Protein 6XQH (pdb70)

Radius of gyration: 17.16 Å; Cα contacts (8 Å, |Δi|>4): 777; chains: 1; bounding box: 41×48×40 Å

Foldseek 3Di:
DQFFFWAFADADPQKDWPDKDQLPDWFADDPLQKFWDQPCQQPQDPLNFQEHADGRDCQQWIRDPRWTKGKKFQCQPVVDPSHHRGRMYTTKIKRQVRDWDQFWKKKWKKQDWAFQFKKWWKKKFFSPCVVDPPALKMWTLWIDQRVRRQKTKTWMGHQQAHPVVDRIFIFIDGDPNSNVGIKMWMWGDDQFWIFTDIRRTGRGIQGDPVPPDSRRPSRRGIIMIMTIMTGDNVSQPVHGDNVSPTIIMIISMMIIIDRD

Secondary structure (DSSP, 8-state):
--SEEEEE----TTEEEEEEE---S-BS--TTT-EE--TTTTT--STTB-EEE-TT-TTTEEEETTEEEEEEEE---TTSTT--S-SEEE-EEE-TTT--BSSEEEEEEEE---STTEEEEEEEEES--TT-TTTT-EEEEEE--TTSTTEEEEEEE-SSS-GGGT--EEEEEE-S-TTTS-EEEEEEE-SSEEEEEETTEEEEEEE---S--TTT---SS-EEEEEEEEEBGGGGTT---GGG-SEEEEEEEEEEEEE-

Nearest PDB structures (foldseek):
  6xqf-assembly1_A  TM=1.003E+00  e=3.513E-56  uncultured bacterium
  6xof-assembly1_A  TM=9.993E-01  e=2.592E-53  uncultured bacterium
  6xqg-assembly1_A  TM=9.922E-01  e=1.965E-51  uncultured bacterium
  3iln-assembly2_B  TM=9.441E-01  e=1.200E-33  Rhodothermus marinus
  8va4-assembly1_A  TM=9.428E-01  e=1.380E-30  metagenome

CATH classification: 2.60.120.200

B-factor: mean 11.03, std 7.22, range [3.56, 55.8]

InterPro domains:
  IPR000757 Beta-glucanase-like, N-terminal domain [PF00722] (56-259)
  IPR000757 Beta-glucanase-like, N-terminal domain [PS51762] (6-265)
  IPR013320 Concanavalin A-like lectin/glucanase domain superfamily [SSF49899] (17-264)
  IPR050546 Glycosyl Hydrolase Family 16 [PTHR10963] (13-264)

Organism: NCBI:txid77133

Structure (mmCIF, N/CA/C/O backbone):
data_6XQH
#
_entry.id   6XQH
#
_cell.length_a   38.729
_cell.length_b   49.745
_cell.length_c   115.261
_cell.angle_alpha   90.000
_cell.angle_beta   90.000
_cell.angle_gamma   90.000
#
_symmetry.space_group_name_H-M   'P 21 21 21'
#
loop_
_entity.id
_entity.type
_entity.pdbx_description
1 polymer 'GH16 family protein'
2 branched beta-D-glucopyranose-(1-4)-beta-D-glucopyranose-(1-3)-alpha-D-glucopyranose
3 branched beta-D-glucopyranose-(1-4)-beta-D-glucopyranose
4 non-polymer 'CALCIUM ION'
5 water water
#
loop_
_atom_site.group_PDB
_atom_site.id
_atom_site.type_symbol
_atom_site.label_atom_id
_atom_site.label_alt_id
_atom_site.label_comp_id
_atom_site.label_asym_id
_atom_site.label_entity_id
_atom_site.label_seq_id
_atom_site.pdbx_PDB_ins_code
_atom_site.Cartn_x
_atom_site.Cartn_y
_atom_site.Cartn_z
_atom_site.occupancy
_atom_site.B_iso_or_equiv
_atom_site.auth_seq_id
_atom_site.auth_comp_id
_atom_site.auth_asym_id
_atom_site.auth_atom_id
_atom_site.pdbx_PDB_model_num
ATOM 1 N N . VAL A 1 10 ? 50.145 54.591 33.398 1.00 24.66 7 VAL A N 1
ATOM 2 C CA . VAL A 1 10 ? 49.157 55.369 32.590 1.00 22.09 7 VAL A CA 1
ATOM 3 C C . VAL A 1 10 ? 49.396 56.847 32.891 1.00 20.48 7 VAL A C 1
ATOM 4 O O . VAL A 1 10 ? 49.248 57.277 34.035 1.00 20.72 7 VAL A O 1
ATOM 8 N N . THR A 1 11 ? 49.820 57.593 31.887 1.00 17.14 8 THR A N 1
ATOM 9 C CA . THR A 1 11 ? 50.274 58.992 32.058 1.00 16.02 8 THR A CA 1
ATOM 10 C C . THR A 1 11 ? 49.225 59.972 31.547 1.00 14.65 8 THR A C 1
ATOM 11 O O . THR A 1 11 ? 49.315 61.142 31.896 1.00 14.99 8 THR A O 1
ATOM 15 N N . ALA A 1 12 ? 48.203 59.486 30.848 1.00 12.96 9 ALA A N 1
ATOM 16 C CA . ALA A 1 12 ? 47.098 60.336 30.321 1.00 12.09 9 ALA A CA 1
ATOM 17 C C . ALA A 1 12 ? 45.778 59.624 30.601 1.00 11.54 9 ALA A C 1
ATOM 18 O O . ALA A 1 12 ? 45.007 59.308 29.737 1.00 10.24 9 ALA A O 1
ATOM 20 N N . PRO A 1 13 ? 45.460 59.346 31.870 1.00 11.85 10 PRO A N 1
ATOM 21 C CA . PRO A 1 13 ? 44.239 58.583 32.150 1.00 11.92 10 PRO A CA 1
ATOM 22 C C . PRO A 1 13 ? 42.997 59.402 31.799 1.00 11.66 10 PRO A C 1
ATOM 23 O O . PRO A 1 13 ? 42.926 60.637 32.015 1.00 12.17 10 PRO A O 1
ATOM 27 N N . GLY A 1 14 ? 42.013 58.706 31.266 1.00 11.18 11 GLY A N 1
ATOM 28 C CA . GLY A 1 14 ? 40.662 59.217 30.972 1.00 10.93 11 GLY A CA 1
ATOM 29 C C . GLY A 1 14 ? 39.632 58.240 31.494 1.00 11.16 11 GLY A C 1
ATOM 30 O O . GLY A 1 14 ? 39.944 57.044 31.689 1.00 11.02 11 GLY A O 1
ATOM 31 N N . ASN A 1 15 ? 38.460 58.753 31.788 1.00 11.29 12 ASN A N 1
ATOM 32 C CA . ASN A 1 15 ? 37.350 57.899 32.254 1.00 11.77 12 ASN A CA 1
ATOM 33 C C . ASN A 1 15 ? 36.102 58.733 32.075 1.00 11.86 12 ASN A C 1
ATOM 34 O O . ASN A 1 15 ? 35.617 59.253 33.040 1.00 12.55 12 ASN A O 1
ATOM 39 N N . GLU A 1 16 ? 35.566 58.754 30.870 1.00 11.20 13 GLU A N 1
ATOM 40 C CA . GLU A 1 16 ? 34.367 59.549 30.616 1.00 11.44 13 GLU A CA 1
ATOM 41 C C . GLU A 1 16 ? 33.790 59.051 29.315 1.00 10.83 13 GLU A C 1
ATOM 42 O O . GLU A 1 16 ? 34.424 58.475 28.441 1.00 9.92 13 GLU A O 1
ATOM 48 N N . PRO A 1 17 ? 32.493 59.229 29.128 1.00 11.21 14 PRO A N 1
ATOM 49 C CA . PRO A 1 17 ? 31.924 58.818 27.855 1.00 10.86 14 PRO A CA 1
ATOM 50 C C . PRO A 1 17 ? 32.376 59.671 26.678 1.00 10.45 14 PRO A C 1
ATOM 51 O O . PRO A 1 17 ? 32.770 60.782 26.834 1.00 10.70 14 PRO A O 1
ATOM 55 N N . MET A 1 18 ? 32.312 59.126 25.494 1.00 10.10 15 MET A N 1
ATOM 56 C CA . MET A 1 18 ? 32.524 59.955 24.321 1.00 9.86 15 MET A CA 1
ATOM 57 C C . MET A 1 18 ? 31.577 59.453 23.245 1.00 9.81 15 MET A C 1
ATOM 58 O O . MET A 1 18 ? 31.165 58.276 23.201 1.00 9.98 15 MET A O 1
ATOM 63 N N . ALA A 1 19 ? 31.154 60.397 22.428 1.00 9.82 16 ALA A N 1
ATOM 64 C CA . ALA A 1 19 ? 30.191 60.102 21.366 1.00 9.73 16 ALA A CA 1
ATOM 65 C C . ALA A 1 19 ? 30.294 61.213 20.354 1.00 9.62 16 ALA A C 1
ATOM 66 O O . ALA A 1 19 ? 30.749 62.300 20.700 1.00 9.51 16 ALA A O 1
ATOM 68 N N . ILE A 1 20 ? 29.804 60.961 19.160 1.00 9.57 17 ILE A N 1
ATOM 69 C CA . ILE A 1 20 ? 29.822 62.001 18.118 1.00 9.81 17 ILE A CA 1
ATOM 70 C C . ILE A 1 20 ? 29.033 63.182 18.661 1.00 10.60 17 ILE A C 1
ATOM 71 O O . ILE A 1 20 ? 27.865 63.076 19.063 1.00 11.31 17 ILE A O 1
ATOM 76 N N . PRO A 1 21 ? 29.637 64.371 18.755 1.00 10.95 18 PRO A N 1
ATOM 77 C CA . PRO A 1 21 ? 28.857 65.476 19.299 1.00 11.89 18 PRO A CA 1
ATOM 78 C C . PRO A 1 21 ? 27.643 65.791 18.431 1.00 12.73 18 PRO A C 1
ATOM 79 O O . PRO A 1 21 ? 27.752 65.791 17.225 1.00 12.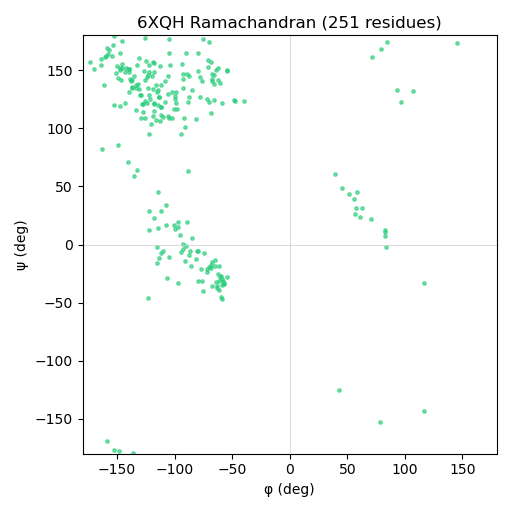18 18 PRO A O 1
ATOM 83 N N . SER A 1 22 ? 26.528 66.120 19.071 1.00 14.04 19 SER A N 1
ATOM 84 C CA . SER A 1 22 ? 25.295 66.458 18.339 1.00 15.33 19 SER A CA 1
ATOM 85 C C . SER A 1 22 ? 25.511 67.663 17.409 1.00 15.80 19 SER A C 1
ATOM 86 O O . SER A 1 22 ? 24.741 67.817 16.464 1.00 16.60 19 SER A O 1
ATOM 89 N N . ASP A 1 23 ? 26.442 68.574 17.698 1.00 15.95 20 ASP A N 1
ATOM 90 C CA . ASP A 1 23 ? 26.589 69.810 16.889 1.00 16.79 20 ASP A CA 1
ATOM 91 C C . ASP A 1 23 ? 27.693 69.632 15.854 1.00 15.76 20 ASP A C 1
ATOM 92 O O . ASP A 1 23 ? 28.149 70.697 15.350 1.00 16.44 20 ASP A O 1
ATOM 97 N N . TYR A 1 24 ? 28.132 68.401 15.595 1.00 14.31 21 TYR A N 1
ATOM 98 C CA . TYR A 1 24 ? 29.096 68.107 14.512 1.00 13.20 21 TYR A CA 1
ATOM 99 C C . TYR A 1 24 ? 28.366 67.482 13.348 1.00 13.37 21 TYR A C 1
ATOM 100 O O . TYR A 1 24 ? 27.294 66.902 13.486 1.00 13.70 21 TYR A O 1
ATOM 109 N N . LYS A 1 25 ? 28.966 67.668 12.188 1.00 13.24 22 LYS A N 1
ATOM 110 C CA . LYS A 1 25 ? 28.520 67.057 10.924 1.00 13.28 22 LYS A CA 1
ATOM 111 C C . LYS A 1 25 ? 29.654 66.160 10.445 1.00 12.20 22 LYS A C 1
ATOM 112 O O . LYS A 1 25 ? 30.857 66.387 10.840 1.00 11.76 22 LYS A O 1
ATOM 115 N N . LEU A 1 26 ? 29.300 65.182 9.636 1.00 12.11 23 LEU A N 1
ATOM 116 C CA . LEU A 1 26 ? 30.279 64.290 8.983 1.00 11.43 23 LEU A CA 1
ATOM 117 C C . LEU A 1 26 ? 30.987 65.129 7.909 1.00 11.31 23 LEU A C 1
ATOM 118 O O . LEU A 1 26 ? 30.294 65.765 7.101 1.00 12.54 23 LEU A O 1
ATOM 123 N N . VAL A 1 27 ? 32.295 65.206 7.910 1.00 10.24 24 VAL A N 1
ATOM 124 C CA . VAL A 1 27 ? 32.990 66.046 6.898 1.00 10.16 24 VAL A CA 1
ATOM 125 C C . VAL A 1 27 ? 33.823 65.143 5.999 1.00 9.43 24 VAL A C 1
ATOM 126 O O . VAL A 1 27 ? 34.121 65.587 4.865 1.00 9.95 24 VAL A O 1
ATOM 130 N N . TRP A 1 28 ? 34.070 63.900 6.400 1.00 8.49 25 TRP A N 1
ATOM 131 C CA . TRP A 1 28 ? 34.882 62.983 5.591 1.00 7.92 25 TRP A CA 1
ATOM 132 C C . TRP A 1 28 ? 34.607 61.567 6.037 1.00 7.28 25 TRP A C 1
ATOM 133 O O . TRP A 1 28 ? 34.545 61.321 7.223 1.00 6.97 25 TRP A O 1
ATOM 144 N N . ALA A 1 29 ? 34.463 60.694 5.079 1.00 7.22 26 ALA A N 1
ATOM 145 C CA . ALA A 1 29 ? 34.417 59.269 5.417 1.00 6.67 26 ALA A CA 1
ATOM 146 C C . ALA A 1 29 ? 35.020 58.425 4.311 1.00 6.42 26 ALA A C 1
ATOM 147 O O . ALA A 1 29 ? 34.897 58.729 3.143 1.00 6.93 26 ALA A O 1
ATOM 149 N N . ASP A 1 30 ? 35.580 57.314 4.709 1.00 5.76 27 ASP A N 1
ATOM 150 C CA . ASP A 1 30 ? 35.778 56.194 3.811 1.00 5.66 27 ASP A CA 1
ATOM 151 C C . ASP A 1 30 ? 34.985 55.049 4.416 1.00 5.56 27 ASP A C 1
ATOM 152 O O . ASP A 1 30 ? 35.335 54.580 5.479 1.00 5.16 27 ASP A O 1
ATOM 157 N N . GLU A 1 31 ? 33.935 54.696 3.736 1.00 6.05 28 GLU A N 1
ATOM 158 C CA . GLU A 1 31 ? 33.107 53.556 4.158 1.00 6.19 28 GLU A CA 1
ATOM 159 C C . GLU A 1 31 ? 33.680 52.283 3.554 1.00 6.08 28 GLU A C 1
ATOM 160 O O . GLU A 1 31 ? 33.120 51.218 3.884 1.00 6.18 28 GLU A O 1
ATOM 166 N N . PHE A 1 32 ? 34.653 52.356 2.643 1.00 5.97 29 PHE A N 1
ATOM 167 C CA . PHE A 1 32 ? 35.212 51.160 1.979 1.00 6.02 29 PHE A CA 1
ATOM 168 C C . PHE A 1 32 ? 34.094 50.414 1.253 1.00 6.83 29 PHE A C 1
ATOM 169 O O . PHE A 1 32 ? 34.050 49.188 1.221 1.00 6.97 29 PHE A O 1
ATOM 177 N N . ASN A 1 33 ? 33.279 51.181 0.553 1.00 7.50 30 ASN A N 1
ATOM 178 C CA . ASN A 1 33 ? 32.120 50.679 -0.209 1.00 8.46 30 ASN A CA 1
ATOM 179 C C . ASN A 1 33 ? 32.544 50.024 -1.525 1.00 8.97 30 ASN A C 1
ATOM 180 O O . ASN A 1 33 ? 31.738 49.361 -2.129 1.00 9.75 30 ASN A O 1
ATOM 185 N N . THR A 1 34 ? 33.732 50.347 -2.031 1.00 8.81 31 THR A N 1
ATOM 186 C CA . THR A 1 34 ? 34.054 49.993 -3.426 1.00 9.49 31 THR A CA 1
ATOM 187 C C . THR A 1 34 ? 35.147 48.946 -3.434 1.00 9.13 31 THR A C 1
ATOM 188 O O . THR A 1 34 ? 36.284 49.243 -3.119 1.00 8.64 31 THR A O 1
ATOM 192 N N . PRO A 1 35 ? 34.833 47.686 -3.742 1.00 9.54 32 PRO A N 1
ATOM 193 C CA . PRO A 1 35 ? 35.864 46.653 -3.665 1.00 9.29 32 PRO A CA 1
ATOM 194 C C . PRO A 1 35 ? 36.990 46.941 -4.643 1.00 9.45 32 PRO A C 1
ATOM 195 O O . PRO A 1 35 ? 36.758 47.529 -5.681 1.00 10.01 32 PRO A O 1
ATOM 199 N N . GLY A 1 36 ? 38.168 46.470 -4.285 1.00 9.20 33 GLY A N 1
ATOM 200 C CA . GLY A 1 36 ? 39.379 46.575 -5.109 1.00 9.51 33 GLY A CA 1
ATOM 201 C C . GLY A 1 36 ? 40.371 47.415 -4.391 1.00 9.18 33 GLY A C 1
ATOM 202 O O . GLY A 1 36 ? 40.511 47.288 -3.206 1.00 8.96 33 GLY A O 1
ATOM 203 N N . ALA A 1 37 ? 41.117 48.224 -5.132 1.00 9.68 34 ALA A N 1
ATOM 204 C CA . ALA A 1 37 ? 42.101 49.134 -4.526 1.00 9.23 34 ALA A CA 1
ATOM 205 C C . ALA A 1 37 ? 41.402 50.160 -3.645 1.00 8.90 34 ALA A C 1
ATOM 206 O O . ALA A 1 37 ? 40.333 50.673 -3.963 1.00 9.00 34 ALA A O 1
ATOM 208 N N . PRO A 1 38 ? 42.095 50.615 -2.599 1.00 8.51 35 PRO A N 1
ATOM 209 C CA . PRO A 1 38 ? 41.647 51.749 -1.817 1.00 8.27 35 PRO A CA 1
ATOM 210 C C . PRO A 1 38 ? 41.425 52.940 -2.761 1.00 8.69 35 PRO A C 1
ATOM 211 O O . PRO A 1 38 ? 42.120 53.064 -3.720 1.00 9.14 35 PRO A O 1
ATOM 215 N N . ASP A 1 39 ? 40.506 53.799 -2.389 1.00 8.56 36 ASP A N 1
ATOM 216 C CA . ASP A 1 39 ? 40.159 54.992 -3.192 1.00 9.25 36 ASP A CA 1
ATOM 217 C C . ASP A 1 39 ? 41.368 55.926 -3.143 1.00 9.22 36 ASP A C 1
ATOM 218 O O . ASP A 1 39 ? 41.698 56.406 -2.014 1.00 8.69 36 ASP A O 1
ATOM 223 N N . ALA A 1 40 ? 42.003 56.104 -4.284 1.00 9.90 37 ALA A N 1
ATOM 224 C CA . ALA A 1 40 ? 43.208 56.964 -4.400 1.00 10.04 37 ALA A CA 1
ATOM 225 C C . ALA A 1 40 ? 42.892 58.442 -4.107 1.00 10.32 37 ALA A C 1
ATOM 226 O O . ALA A 1 40 ? 43.847 59.214 -3.902 1.00 10.51 37 ALA A O 1
ATOM 228 N N . LYS A 1 41 ? 41.637 58.856 -4.050 1.00 10.31 38 LYS A N 1
ATOM 229 C CA . LYS A 1 41 ? 41.318 60.235 -3.675 1.00 10.64 38 LYS A CA 1
ATOM 230 C C . LYS A 1 41 ? 41.231 60.353 -2.169 1.00 9.63 38 LYS A C 1
ATOM 231 O O . LYS A 1 41 ? 41.051 61.511 -1.709 1.00 9.71 38 LYS A O 1
ATOM 237 N N . LYS A 1 42 ? 41.324 59.223 -1.456 1.00 8.83 39 LYS A N 1
ATOM 238 C CA A LYS A 1 42 ? 41.244 59.171 0.023 0.68 8.13 39 LYS A CA 1
ATOM 239 C CA B LYS A 1 42 ? 41.245 59.206 0.027 0.32 8.22 39 LYS A CA 1
ATOM 240 C C . LYS A 1 42 ? 42.566 58.732 0.646 1.00 7.63 39 LYS A C 1
ATOM 241 O O . LYS A 1 42 ? 42.859 59.179 1.727 1.00 7.38 39 LYS A O 1
ATOM 252 N N . TRP A 1 43 ? 43.307 57.868 -0.018 1.00 7.58 40 TRP A N 1
ATOM 253 C CA . TRP A 1 43 ? 44.515 57.236 0.566 1.00 7.10 40 TRP A CA 1
ATOM 254 C C . TRP A 1 43 ? 45.660 57.205 -0.420 1.00 7.78 40 TRP A C 1
ATOM 255 O O . TRP A 1 43 ? 45.452 56.948 -1.590 1.00 8.53 40 TRP A O 1
ATOM 266 N N . ARG A 1 44 ? 46.849 57.440 0.108 1.00 8.16 41 ARG A N 1
ATOM 267 C CA . ARG A 1 44 ? 48.131 57.216 -0.550 1.00 8.77 41 ARG A CA 1
ATOM 268 C C . ARG A 1 44 ? 48.906 56.192 0.246 1.00 8.12 41 ARG A C 1
ATOM 269 O O . ARG A 1 44 ? 48.657 56.024 1.433 1.00 7.25 41 ARG A O 1
ATOM 277 N N . TYR A 1 45 ? 49.831 55.527 -0.410 1.00 8.61 42 TYR A N 1
ATOM 278 C CA . TYR A 1 45 ? 50.678 54.502 0.256 1.00 8.60 42 TYR A CA 1
ATOM 279 C C . TYR A 1 45 ? 51.967 55.172 0.743 1.00 8.29 42 TYR A C 1
ATOM 280 O O . TYR A 1 45 ? 52.467 56.103 0.072 1.00 9.75 42 TYR A O 1
ATOM 289 N N . ASP A 1 46 ? 52.476 54.774 1.899 1.00 7.30 43 ASP A N 1
ATOM 290 C CA . ASP A 1 46 ? 53.790 55.229 2.346 1.00 7.19 43 ASP A CA 1
ATOM 291 C C . ASP A 1 46 ? 54.816 54.129 1.999 1.00 7.08 43 ASP A C 1
ATOM 292 O O . ASP A 1 46 ? 54.702 53.022 2.540 1.00 6.76 43 ASP A O 1
ATOM 297 N N . THR A 1 47 ? 55.777 54.424 1.122 1.00 7.28 44 THR A N 1
ATOM 298 C CA . THR A 1 47 ? 56.929 53.557 0.779 1.00 7.09 44 THR A CA 1
ATOM 299 C C . THR A 1 47 ? 58.237 54.203 1.220 1.00 7.00 44 THR A C 1
ATOM 300 O O . THR A 1 47 ? 59.294 53.700 0.816 1.00 7.22 44 THR A O 1
ATOM 304 N N . SER A 1 48 ? 58.188 55.232 2.067 1.00 6.50 45 SER A N 1
ATOM 305 C CA . SER A 1 48 ? 59.323 56.133 2.221 1.00 6.74 45 SER A CA 1
ATOM 306 C C . SER A 1 48 ? 60.565 55.392 2.767 1.00 6.62 45 SER A C 1
ATOM 307 O O . SER A 1 48 ? 61.699 55.831 2.430 1.00 7.11 45 SER A O 1
ATOM 310 N N . ARG A 1 49 ? 60.393 54.422 3.657 1.00 5.98 46 ARG A N 1
ATOM 311 C CA . ARG A 1 49 ? 61.554 53.769 4.301 1.00 6.14 46 ARG A CA 1
ATOM 312 C C . ARG A 1 49 ? 61.634 52.273 3.979 1.00 6.05 46 ARG A C 1
ATOM 313 O O . ARG A 1 49 ? 62.266 51.528 4.711 1.00 6.17 46 ARG A O 1
ATOM 321 N N . ASN A 1 50 ? 61.040 51.823 2.884 1.00 5.96 47 ASN A N 1
ATOM 322 C CA . ASN A 1 50 ? 61.061 50.390 2.532 1.00 5.93 47 ASN A CA 1
ATOM 323 C C . ASN A 1 50 ? 62.502 49.914 2.384 1.00 6.54 47 ASN A C 1
ATOM 324 O O . ASN A 1 50 ? 62.845 48.781 2.829 1.00 6.65 47 ASN A O 1
ATOM 329 N N . LYS A 1 51 ? 63.335 50.653 1.669 1.00 7.07 48 LYS A N 1
ATOM 330 C CA . LYS A 1 51 ? 64.650 50.096 1.294 1.00 7.79 48 LYS A CA 1
ATOM 331 C C . LYS A 1 51 ? 65.531 50.156 2.539 1.00 7.85 48 LYS A C 1
ATOM 332 O O . LYS A 1 51 ? 66.387 49.262 2.744 1.00 8.23 48 LYS A O 1
ATOM 336 N N . GLU A 1 52 ? 65.303 51.161 3.383 1.00 7.53 49 GLU A N 1
ATOM 337 C CA . GLU A 1 52 ? 66.208 51.445 4.501 1.00 7.78 49 GLU A CA 1
ATOM 338 C C . GLU A 1 52 ? 65.849 50.619 5.707 1.00 7.42 49 GLU A C 1
ATOM 339 O O . GLU A 1 52 ? 66.681 50.475 6.564 1.00 7.74 49 GLU A O 1
ATOM 345 N N . GLY A 1 53 ? 64.663 50.095 5.770 1.00 6.82 50 GLY A N 1
ATOM 346 C CA . GLY A 1 53 ? 64.134 49.539 7.022 1.00 6.56 50 GLY A CA 1
ATOM 347 C C . GLY A 1 53 ? 63.332 50.619 7.744 1.00 6.24 50 GLY A C 1
ATOM 348 O O . GLY A 1 53 ? 63.822 51.761 7.906 1.00 6.56 50 GLY A O 1
ATOM 349 N N . TRP A 1 54 ? 62.132 50.301 8.216 1.00 5.78 51 TRP A N 1
ATOM 350 C CA . TRP A 1 54 ? 61.233 51.255 8.915 1.00 5.51 51 TRP A CA 1
ATOM 351 C C . TRP A 1 54 ? 61.810 51.587 10.284 1.00 6.01 51 TRP A C 1
ATOM 352 O O . TRP A 1 54 ? 62.818 50.995 10.729 1.00 6.40 51 TRP A O 1
ATOM 363 N N . TYR A 1 55 ? 61.155 52.518 10.952 1.00 6.14 52 TYR A N 1
ATOM 364 C CA . TYR A 1 55 ? 61.514 52.917 12.312 1.00 6.79 52 TYR A CA 1
ATOM 365 C C . TYR A 1 55 ? 61.067 51.851 13.320 1.00 6.74 52 TYR A C 1
ATOM 366 O O . TYR A 1 55 ? 60.444 50.841 12.950 1.00 6.57 52 TYR A O 1
ATOM 375 N N . ASN A 1 56 ? 61.409 52.102 14.593 1.00 7.22 53 ASN A N 1
ATOM 376 C CA . ASN A 1 56 ? 60.978 51.222 15.706 1.00 7.36 53 ASN A CA 1
ATOM 377 C C . ASN A 1 56 ? 61.525 49.811 15.526 1.00 7.92 53 ASN A C 1
ATOM 378 O O . ASN A 1 56 ? 60.904 48.886 16.051 1.00 7.69 53 ASN A O 1
ATOM 383 N N . ASN A 1 57 ? 62.612 49.640 14.787 1.00 8.72 54 ASN A N 1
ATOM 384 C CA . ASN A 1 57 ? 63.187 48.311 14.500 1.00 9.45 54 ASN A CA 1
ATOM 385 C C . ASN A 1 57 ? 62.153 47.420 13.827 1.00 8.31 54 ASN A C 1
ATOM 386 O O . ASN A 1 57 ? 62.222 46.224 13.935 1.00 8.50 54 ASN A O 1
ATOM 391 N N . GLU A 1 58 ? 61.268 48.019 13.051 1.00 7.24 55 GLU A N 1
ATOM 392 C CA . GLU A 1 58 ? 60.171 47.219 12.446 1.00 6.49 55 GLU A CA 1
ATOM 393 C C . GLU A 1 58 ? 60.706 46.290 11.353 1.00 6.51 55 GLU A C 1
ATOM 394 O O . GLU A 1 58 ? 61.786 46.562 10.738 1.00 6.73 55 GLU A O 1
ATOM 400 N N . LEU A 1 59 ? 59.945 45.257 11.072 1.00 6.12 56 LEU A N 1
ATOM 401 C CA . LEU A 1 59 ? 60.414 44.145 10.231 1.00 6.34 56 LEU A CA 1
ATOM 402 C C . LEU A 1 59 ? 59.624 44.061 8.932 1.00 5.86 56 LEU A C 1
ATOM 403 O O . LEU A 1 59 ? 59.993 43.285 8.122 1.00 6.14 56 LEU A O 1
ATOM 408 N N . GLN A 1 60 ? 58.628 44.916 8.710 1.00 5.26 57 GLN A N 1
ATOM 409 C CA . GLN A 1 60 ? 57.803 44.771 7.495 1.00 4.99 57 GLN A CA 1
ATOM 410 C C . GLN A 1 60 ? 58.320 45.632 6.352 1.00 5.09 57 GLN A C 1
ATOM 411 O O . GLN A 1 60 ? 58.907 46.709 6.564 1.00 4.99 57 GLN A O 1
ATOM 417 N N . TYR A 1 61 ? 57.969 45.177 5.162 1.00 5.20 58 TYR A N 1
ATOM 418 C CA . TYR A 1 61 ? 58.010 45.944 3.920 1.00 5.40 58 TYR A CA 1
ATOM 419 C C . TYR A 1 61 ? 56.601 46.419 3.640 1.00 5.18 58 TYR A C 1
ATOM 420 O O . TYR A 1 61 ? 55.729 45.546 3.613 1.00 5.30 58 TYR A O 1
ATOM 429 N N . TYR A 1 62 ? 56.375 47.716 3.463 1.00 5.10 59 TYR A N 1
ATOM 430 C CA . TYR A 1 62 ? 55.007 48.191 3.182 1.00 4.86 59 TYR A CA 1
ATOM 431 C C . TYR A 1 62 ? 54.808 48.234 1.667 1.00 5.28 59 TYR A C 1
ATOM 432 O O . TYR A 1 62 ? 55.369 49.071 1.004 1.00 5.21 59 TYR A O 1
ATOM 441 N N . ALA A 1 63 ? 54.000 47.320 1.137 1.00 5.60 60 ALA A N 1
ATOM 442 C CA . ALA A 1 63 ? 53.826 47.182 -0.328 1.00 6.44 60 ALA A CA 1
ATOM 443 C C . ALA A 1 63 ? 52.722 48.133 -0.790 1.00 6.95 60 ALA A C 1
ATOM 444 O O . ALA A 1 63 ? 51.620 48.066 -0.273 1.00 6.90 60 ALA A O 1
ATOM 446 N N . ALA A 1 64 ? 53.005 48.955 -1.764 1.00 7.88 61 ALA A N 1
ATOM 447 C CA . ALA A 1 64 ? 52.070 49.961 -2.306 1.00 8.66 61 ALA A CA 1
ATOM 448 C C . ALA A 1 64 ? 51.334 49.329 -3.485 1.00 9.76 61 ALA A C 1
ATOM 449 O O . ALA A 1 64 ? 51.937 48.703 -4.258 1.00 10.97 61 ALA A O 1
ATOM 451 N N . GLY A 1 65 ? 50.031 49.483 -3.568 1.00 11.25 62 GLY A N 1
ATOM 452 C CA . GLY A 1 65 ? 49.353 49.037 -4.803 1.00 11.61 62 GLY A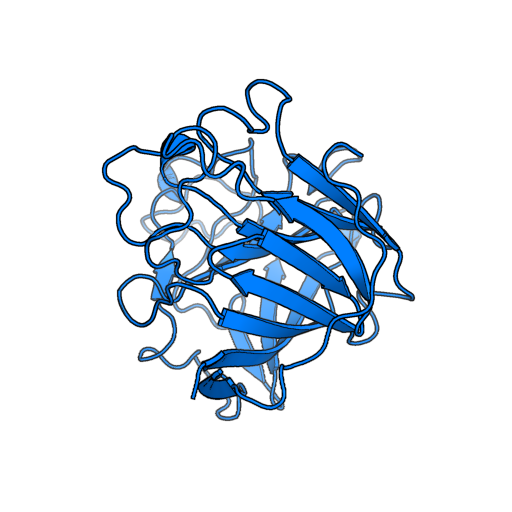 CA 1
ATOM 453 C C . GLY A 1 65 ? 49.318 47.543 -4.944 1.00 11.38 62 GLY A C 1
ATOM 454 O O . GLY A 1 65 ? 49.301 47.017 -6.137 1.00 13.78 62 GLY A O 1
ATOM 455 N N . ARG A 1 66 ? 49.466 46.842 -3.789 1.00 9.75 63 ARG A N 1
ATOM 456 C CA . ARG A 1 66 ? 49.534 45.361 -3.802 1.00 8.52 63 ARG A CA 1
ATOM 457 C C . ARG A 1 66 ? 48.362 44.707 -3.068 1.00 7.62 63 ARG A C 1
ATOM 458 O O . ARG A 1 66 ? 48.246 44.864 -1.848 1.00 6.73 63 ARG A O 1
ATOM 466 N N . PRO A 1 67 ? 47.415 44.105 -3.832 1.00 7.52 64 PRO A N 1
ATOM 467 C CA . PRO A 1 67 ? 46.149 43.687 -3.225 1.00 7.24 64 PRO A CA 1
ATOM 468 C C . PRO A 1 67 ? 46.343 42.669 -2.110 1.00 6.67 64 PRO A C 1
ATOM 469 O O . PRO A 1 67 ? 45.592 42.619 -1.189 1.00 6.17 64 PRO A O 1
ATOM 473 N N . GLU A 1 68 ? 47.406 41.899 -2.214 1.00 6.57 65 GLU A N 1
ATOM 474 C CA . GLU A 1 68 ? 47.751 40.894 -1.194 1.00 6.41 65 GLU A CA 1
ATOM 475 C C . GLU A 1 68 ? 47.942 41.592 0.152 1.00 5.79 65 GLU A C 1
ATOM 476 O O . GLU A 1 68 ? 47.650 40.901 1.200 1.00 5.53 65 GLU A O 1
ATOM 482 N N . ASN A 1 69 ? 48.379 42.851 0.191 1.00 5.44 66 ASN A N 1
ATOM 483 C CA . ASN A 1 69 ? 48.582 43.512 1.499 1.00 4.99 66 ASN A CA 1
ATOM 484 C C . ASN A 1 69 ? 47.505 44.539 1.765 1.00 4.79 66 ASN A C 1
ATOM 485 O O . ASN A 1 69 ? 47.249 44.840 2.930 1.00 4.38 66 ASN A O 1
ATOM 490 N N . VAL A 1 70 ? 46.927 45.160 0.728 1.00 5.05 67 VAL A N 1
ATOM 491 C CA . VAL A 1 70 ? 45.935 46.232 0.971 1.00 4.97 67 VAL A CA 1
ATOM 492 C C . VAL A 1 70 ? 44.838 46.141 -0.085 1.00 5.34 67 VAL A C 1
ATOM 493 O O . VAL A 1 70 ? 45.128 46.224 -1.268 1.00 5.77 67 VAL A O 1
ATOM 497 N N . ARG A 1 71 ? 43.604 45.977 0.353 1.00 5.40 68 ARG A N 1
ATOM 498 C CA . ARG A 1 71 ? 42.510 45.739 -0.598 1.00 5.92 68 ARG A CA 1
ATOM 499 C C . ARG A 1 71 ? 41.215 46.082 0.100 1.00 6.02 68 ARG A C 1
ATOM 500 O O . ARG A 1 71 ? 41.176 46.093 1.323 1.00 5.67 68 ARG A O 1
ATOM 508 N N . VAL A 1 72 ? 40.176 46.288 -0.681 1.00 6.65 69 VAL A N 1
ATOM 509 C CA . VAL A 1 72 ? 38.822 46.590 -0.147 1.00 6.94 69 VAL A CA 1
ATOM 510 C C . VAL A 1 72 ? 37.961 45.415 -0.535 1.00 7.72 69 VAL A C 1
ATOM 511 O O . VAL A 1 72 ? 37.920 45.073 -1.745 1.00 8.05 69 VAL A O 1
ATOM 515 N N . GLU A 1 73 ? 37.400 44.756 0.468 1.00 8.04 70 GLU A N 1
ATOM 516 C CA . GLU A 1 73 ? 36.578 43.551 0.273 1.00 9.16 70 GLU A CA 1
ATOM 517 C C . GLU A 1 73 ? 35.397 43.644 1.213 1.00 9.47 70 GLU A C 1
ATOM 518 O O . GLU A 1 73 ? 35.655 43.865 2.414 1.00 8.93 70 GLU A O 1
ATOM 524 N N . ASN A 1 74 ? 34.205 43.416 0.700 1.00 10.69 71 ASN A N 1
ATOM 525 C CA . ASN A 1 74 ? 32.959 43.229 1.477 1.00 11.53 71 ASN A CA 1
ATOM 526 C C . ASN A 1 74 ? 32.783 44.370 2.473 1.00 10.62 71 ASN A C 1
ATOM 527 O O . ASN A 1 74 ? 32.506 44.102 3.650 1.00 10.51 71 ASN A O 1
ATOM 532 N N . GLY A 1 75 ? 33.042 45.585 2.027 1.00 9.74 72 GLY A N 1
ATOM 533 C CA . GLY A 1 75 ? 32.785 46.753 2.857 1.00 9.20 72 GLY A CA 1
ATOM 534 C C . GLY A 1 75 ? 33.865 47.064 3.836 1.00 8.07 72 GLY A C 1
ATOM 535 O O . GLY A 1 75 ? 33.694 48.048 4.555 1.00 7.65 72 GLY A O 1
ATOM 536 N N . ASN A 1 76 ? 35.001 46.383 3.788 1.00 7.58 73 ASN A N 1
ATOM 537 C CA . ASN A 1 76 ? 36.113 46.638 4.702 1.00 6.87 73 ASN A CA 1
ATOM 538 C C . ASN A 1 76 ? 37.389 46.901 3.920 1.00 6.38 73 ASN A C 1
ATOM 539 O O . ASN A 1 76 ? 37.617 46.251 2.898 1.00 6.67 73 ASN A O 1
ATOM 544 N N . LEU A 1 77 ? 38.165 47.833 4.426 1.00 5.78 74 LEU A N 1
ATOM 545 C CA . LEU A 1 77 ? 39.576 47.821 4.086 1.00 5.49 74 LEU A CA 1
ATOM 546 C C . LEU A 1 77 ? 40.184 46.592 4.731 1.00 5.31 74 LEU A C 1
ATOM 547 O O . LEU A 1 77 ? 39.971 46.429 5.946 1.00 5.33 74 LEU A O 1
ATOM 552 N N . VAL A 1 78 ? 41.084 45.938 4.031 1.00 5.15 75 VAL A N 1
ATOM 553 C CA . VAL A 1 78 ? 41.926 44.860 4.551 1.00 4.99 75 VAL A CA 1
ATOM 554 C C . VAL A 1 78 ? 43.363 45.299 4.442 1.00 4.70 75 VAL A C 1
ATOM 555 O O . VAL A 1 78 ? 43.826 45.597 3.310 1.00 4.71 75 VAL A O 1
ATOM 559 N N . ILE A 1 79 ? 44.024 45.336 5.583 1.00 4.46 76 ILE A N 1
ATOM 560 C CA . ILE A 1 79 ? 45.497 45.450 5.610 1.00 4.29 76 ILE A CA 1
ATOM 561 C C . ILE A 1 79 ? 46.007 44.130 6.135 1.00 4.37 76 ILE A C 1
ATOM 562 O O . ILE A 1 79 ? 45.684 43.747 7.266 1.00 4.49 76 ILE A O 1
ATOM 567 N N . GLU A 1 80 ? 46.783 43.435 5.309 1.00 4.55 77 GLU A N 1
ATOM 568 C CA . GLU A 1 80 ? 47.161 42.047 5.616 1.00 4.71 77 GLU A CA 1
ATOM 569 C C . GLU A 1 80 ? 48.693 41.936 5.665 1.00 4.50 77 GLU A C 1
ATOM 570 O O . GLU A 1 80 ? 49.391 42.370 4.731 1.00 4.51 77 GLU A O 1
ATOM 576 N N . THR A 1 81 ? 49.176 41.360 6.757 1.00 4.39 78 THR A N 1
ATOM 577 C CA . THR A 1 81 ? 50.604 41.009 6.890 1.00 4.43 78 THR A CA 1
ATOM 578 C C . THR A 1 81 ? 50.821 39.622 6.304 1.00 4.83 78 THR A C 1
ATOM 579 O O . THR A 1 81 ? 50.011 38.696 6.467 1.00 5.08 78 THR A O 1
ATOM 583 N N . ARG A 1 82 ? 51.975 39.436 5.690 1.00 4.95 79 ARG A N 1
ATOM 584 C CA . ARG A 1 82 ? 52.333 38.141 5.122 1.00 5.45 79 ARG A CA 1
ATOM 585 C C . ARG A 1 82 ? 53.798 37.869 5.400 1.00 5.68 79 ARG A C 1
ATOM 586 O O . ARG A 1 82 ? 54.579 38.792 5.419 1.00 5.46 79 ARG A O 1
ATOM 594 N N . LYS A 1 83 ? 54.143 36.615 5.561 1.00 6.22 80 LYS A N 1
ATOM 595 C CA A LYS A 1 83 ? 55.545 36.182 5.645 0.43 6.63 80 LYS A CA 1
ATOM 596 C CA B LYS A 1 83 ? 55.558 36.220 5.643 0.57 6.61 80 LYS A CA 1
ATOM 597 C C . LYS A 1 83 ? 56.024 35.891 4.227 1.00 6.95 80 LYS A C 1
ATOM 598 O O . LYS A 1 83 ? 55.682 34.822 3.717 1.00 7.37 80 LYS A O 1
ATOM 609 N N . GLU A 1 84 ? 56.810 36.792 3.658 1.00 6.80 81 GLU A N 1
ATOM 610 C CA . GLU A 1 84 ? 57.305 36.627 2.280 1.00 7.22 81 GLU A CA 1
ATOM 611 C C . GLU A 1 84 ? 58.345 37.698 2.060 1.00 7.06 81 GLU A C 1
ATOM 612 O O . GLU A 1 84 ? 58.309 38.729 2.793 1.00 6.59 81 GLU A O 1
ATOM 618 N N . ARG A 1 85 ? 59.280 37.383 1.192 1.00 7.54 82 ARG A N 1
ATOM 619 C CA . ARG A 1 85 ? 60.375 38.317 0.843 1.00 7.64 82 ARG A CA 1
ATOM 620 C C . ARG A 1 85 ? 60.070 38.900 -0.542 1.00 7.65 82 ARG A C 1
ATOM 621 O O . ARG A 1 85 ? 60.255 38.199 -1.498 1.00 8.17 82 ARG A O 1
ATOM 629 N N . LEU A 1 86 ? 59.698 40.164 -0.644 1.00 7.19 83 LEU A N 1
ATOM 630 C CA . LEU A 1 86 ? 59.251 40.773 -1.936 1.00 7.29 83 LEU A CA 1
ATOM 631 C C . LEU A 1 86 ? 60.478 41.306 -2.665 1.00 7.83 83 LEU A C 1
ATOM 632 O O . LEU A 1 86 ? 60.542 42.447 -2.983 1.00 7.69 83 LEU A O 1
ATOM 637 N N . THR A 1 87 ? 61.358 40.377 -3.007 1.00 8.46 84 THR A N 1
ATOM 638 C CA . THR A 1 87 ? 62.707 40.672 -3.570 1.00 9.17 84 THR A CA 1
ATOM 639 C C . THR A 1 87 ? 62.602 41.294 -4.960 1.00 9.67 84 THR A C 1
ATOM 640 O O . THR A 1 87 ? 63.610 41.863 -5.429 1.00 10.10 84 THR A O 1
ATOM 644 N N . SER A 1 88 ? 61.460 41.226 -5.613 1.00 9.73 85 SER A N 1
ATOM 645 C CA A SER A 1 88 ? 61.331 41.802 -6.978 0.65 10.29 85 SER A CA 1
ATOM 646 C CA B SER A 1 88 ? 61.327 41.800 -6.975 0.35 10.30 85 SER A CA 1
ATOM 647 C C . SER A 1 88 ? 61.071 43.297 -6.892 1.00 10.04 85 SER A C 1
ATOM 648 O O . SER A 1 88 ? 61.178 43.952 -7.943 1.00 10.53 85 SER A O 1
ATOM 653 N N . MET A 1 89 ? 60.780 43.814 -5.715 1.00 9.48 86 MET A N 1
ATOM 654 C CA A MET A 1 89 ? 60.424 45.258 -5.538 0.51 9.25 86 MET A CA 1
ATOM 655 C CA B MET A 1 89 ? 60.429 45.251 -5.596 0.49 9.31 86 MET A CA 1
ATOM 656 C C . MET A 1 89 ? 61.715 46.084 -5.579 1.00 9.68 86 MET A C 1
ATOM 657 O O . MET A 1 89 ? 62.729 45.686 -4.963 1.00 9.85 86 MET A O 1
ATOM 666 N N . ALA A 1 90 ? 61.726 47.170 -6.334 1.00 9.98 87 ALA A N 1
ATOM 667 C CA . ALA A 1 90 ? 62.922 48.011 -6.491 1.00 10.37 87 ALA A CA 1
ATOM 668 C C . ALA A 1 90 ? 63.317 48.567 -5.119 1.00 9.81 87 ALA A C 1
ATOM 669 O O . ALA A 1 90 ? 64.544 48.755 -4.919 1.00 10.43 87 ALA A O 1
ATOM 671 N N . ASP A 1 91 ? 62.330 48.787 -4.242 1.00 8.84 88 ASP A N 1
ATOM 672 C CA . ASP A 1 91 ? 62.582 49.392 -2.934 1.00 8.27 88 ASP A CA 1
ATOM 673 C C . ASP A 1 91 ? 62.623 48.312 -1.852 1.00 7.73 88 ASP A C 1
ATOM 674 O O . ASP A 1 91 ? 62.528 48.649 -0.655 1.00 7.25 88 ASP A O 1
ATOM 679 N N . TYR A 1 92 ? 62.785 47.060 -2.237 1.00 7.82 89 TYR A N 1
ATOM 680 C CA . TYR A 1 92 ? 62.860 45.999 -1.208 1.00 7.48 89 TYR A CA 1
ATOM 681 C C . TYR A 1 92 ? 64.055 46.251 -0.287 1.00 7.72 89 TYR A C 1
ATOM 682 O O . TYR A 1 92 ? 65.093 46.638 -0.767 1.00 8.36 89 TYR A O 1
ATOM 691 N N . GLY A 1 93 ? 63.861 46.035 1.018 1.00 7.34 90 GLY A N 1
ATOM 692 C CA . GLY A 1 93 ? 64.894 46.266 2.028 1.00 7.60 90 GLY A CA 1
ATOM 693 C C . GLY A 1 93 ? 65.221 45.028 2.849 1.00 7.76 90 GLY A C 1
ATOM 694 O O . GLY A 1 93 ? 65.556 45.226 4.039 1.00 7.76 90 GLY A O 1
ATOM 695 N N . GLY A 1 94 ? 65.069 43.828 2.292 1.00 7.95 91 GLY A N 1
ATOM 696 C CA . GLY A 1 94 ? 65.567 42.577 2.925 1.00 8.35 91 GLY A CA 1
ATOM 697 C C . GLY A 1 94 ? 64.581 42.073 3.962 1.00 7.91 91 GLY A C 1
ATOM 698 O O . GLY A 1 94 ? 64.872 41.119 4.667 1.00 8.17 91 GLY A O 1
ATOM 699 N N . GLN A 1 95 ? 63.373 42.612 3.973 1.00 7.34 92 GLN A N 1
ATOM 700 C CA . GLN A 1 95 ? 62.381 42.248 5.003 1.00 7.00 92 GLN A CA 1
ATOM 701 C C . GLN A 1 95 ? 61.840 40.822 4.813 1.00 7.34 92 GLN A C 1
ATOM 702 O O . GLN A 1 95 ? 61.707 40.314 3.697 1.00 7.57 92 GLN A O 1
ATOM 708 N N . GLU A 1 96 ? 61.427 40.224 5.918 1.00 7.60 93 GLU A N 1
ATOM 709 C CA . GLU A 1 96 ? 60.860 38.864 5.876 1.00 8.04 93 GLU A CA 1
ATOM 710 C C . GLU A 1 96 ? 59.345 38.949 5.743 1.00 7.19 93 GLU A C 1
ATOM 711 O O . GLU A 1 96 ? 58.707 37.897 5.714 1.00 7.16 93 GLU A O 1
ATOM 717 N N . TYR A 1 97 ? 58.758 40.136 5.757 1.00 6.40 94 TYR A N 1
ATOM 718 C CA . TYR A 1 97 ? 57.296 40.256 5.832 1.00 5.98 94 TYR A CA 1
ATOM 719 C C . TYR A 1 97 ? 56.877 41.402 4.952 1.00 5.68 94 TYR A C 1
ATOM 720 O O . TYR A 1 97 ? 57.688 42.373 4.791 1.00 5.73 94 TYR A O 1
ATOM 729 N N . SER A 1 98 ? 55.671 41.307 4.454 1.00 5.48 95 SER A N 1
ATOM 730 C CA . SER A 1 98 ? 54.972 42.411 3.781 1.00 5.27 95 SER A CA 1
ATOM 731 C C . SER A 1 98 ? 53.787 42.841 4.613 1.00 4.92 95 SER A C 1
ATOM 732 O O . SER A 1 98 ? 53.216 42.043 5.393 1.00 4.83 95 SER A O 1
ATOM 735 N N . SER A 1 99 ? 53.417 44.102 4.437 1.00 4.76 96 SER A N 1
ATOM 736 C CA . SER A 1 99 ? 52.210 44.659 5.053 1.00 4.50 96 SER A CA 1
ATOM 737 C C . SER A 1 99 ? 51.807 45.889 4.264 1.00 4.44 96 SER A C 1
ATOM 738 O O . SER A 1 99 ? 52.343 46.103 3.169 1.00 4.59 96 SER A O 1
ATOM 741 N N . GLY A 1 100 ? 50.871 46.630 4.836 1.00 4.28 97 GLY A N 1
ATOM 742 C CA . GLY A 1 100 ? 50.320 47.839 4.236 1.00 4.41 97 GLY A CA 1
ATOM 743 C C . GLY A 1 100 ? 50.399 49.007 5.160 1.00 4.35 97 GLY A C 1
ATOM 744 O O . GLY A 1 100 ? 50.188 48.826 6.338 1.00 4.14 97 GLY A O 1
ATOM 745 N N . LYS A 1 101 ? 50.539 50.177 4.588 1.00 4.82 98 LYS A N 1
ATOM 746 C CA . LYS A 1 101 ? 50.426 51.455 5.316 1.00 4.91 98 LYS A CA 1
ATOM 747 C C . LYS A 1 101 ? 49.843 52.477 4.358 1.00 5.30 98 LYS A C 1
ATOM 748 O O . LYS A 1 101 ? 50.458 52.733 3.324 1.00 5.76 98 LYS A O 1
ATOM 754 N N . LEU A 1 102 ? 48.673 53.011 4.740 1.00 5.39 99 LEU A N 1
ATOM 755 C CA . LEU A 1 102 ? 47.907 54.016 3.971 1.00 5.85 99 LEU A CA 1
ATOM 756 C C . LEU A 1 102 ? 47.823 55.245 4.782 1.00 5.56 99 LEU A C 1
ATOM 757 O O . LEU A 1 102 ? 47.755 55.091 5.999 1.00 5.18 99 LEU A O 1
ATOM 762 N N . PHE A 1 103 ? 47.781 56.401 4.151 1.00 5.69 100 PHE A N 1
ATOM 763 C CA . PHE A 1 103 ? 47.468 57.611 4.926 1.00 5.73 100 PHE A CA 1
ATOM 764 C C . PHE A 1 103 ? 46.705 58.577 4.027 1.00 5.98 100 PHE A C 1
ATOM 765 O O . PHE A 1 103 ? 46.714 58.433 2.817 1.00 6.15 100 PHE A O 1
ATOM 773 N N . THR A 1 104 ? 46.084 59.572 4.638 1.00 6.06 101 THR A N 1
ATOM 774 C CA . THR A 1 104 ? 45.356 60.619 3.909 1.00 6.71 101 THR A CA 1
ATOM 775 C C . THR A 1 104 ? 46.252 61.846 3.687 1.00 7.29 101 THR A C 1
ATOM 776 O O . THR A 1 104 ? 45.777 62.816 3.104 1.00 7.85 101 THR A O 1
ATOM 780 N N . GLN A 1 105 ? 47.544 61.724 4.013 1.00 7.70 102 GLN A N 1
ATOM 781 C CA . GLN A 1 105 ? 48.547 62.775 3.73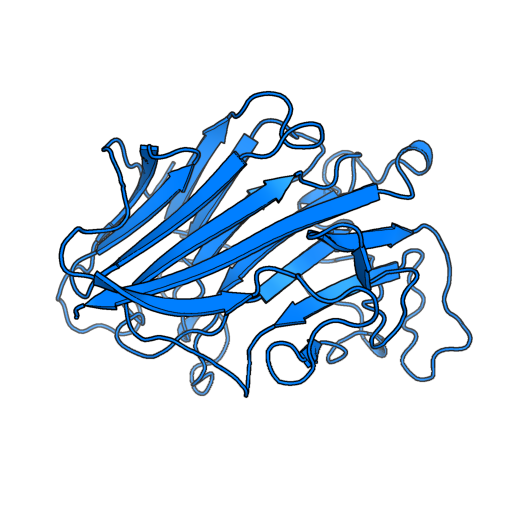4 1.00 8.45 102 GLN A CA 1
ATOM 782 C C . GLN A 1 105 ? 48.410 63.254 2.268 1.00 8.76 102 GLN A C 1
ATOM 783 O O . GLN A 1 105 ? 48.518 62.453 1.320 1.00 8.51 102 GLN A O 1
ATOM 789 N N . GLY A 1 106 ? 48.207 64.557 2.083 1.00 9.07 103 GLY A N 1
ATOM 790 C CA . GLY A 1 106 ? 48.102 65.175 0.752 1.00 9.55 103 GLY A CA 1
ATOM 791 C C . GLY A 1 106 ? 46.708 65.072 0.151 1.00 9.54 103 GLY A C 1
ATOM 792 O O . GLY A 1 106 ? 46.434 65.659 -0.934 1.00 10.18 103 GLY A O 1
ATOM 793 N N . LEU A 1 107 ? 45.796 64.420 0.857 1.00 8.91 104 LEU A N 1
ATOM 794 C CA . LEU A 1 107 ? 44.415 64.321 0.366 1.00 9.12 104 LEU A CA 1
ATOM 795 C C . LEU A 1 107 ? 43.416 64.869 1.357 1.00 8.88 104 LEU A C 1
ATOM 796 O O . LEU A 1 107 ? 42.477 65.536 0.905 1.00 9.55 104 LEU A O 1
ATOM 801 N N . ALA A 1 108 ? 43.524 64.528 2.637 1.00 8.14 105 ALA A N 1
ATOM 802 C CA . ALA A 1 108 ? 42.524 65.088 3.581 1.00 8.19 105 ALA A CA 1
ATOM 803 C C . ALA A 1 108 ? 43.210 65.198 4.927 1.00 7.71 105 ALA A C 1
ATOM 804 O O . ALA A 1 108 ? 44.018 64.347 5.256 1.00 7.29 105 ALA A O 1
ATOM 806 N N . ASP A 1 109 ? 42.824 66.202 5.678 1.00 7.94 106 ASP A N 1
ATOM 807 C CA . ASP A 1 109 ? 43.382 66.393 7.037 1.00 7.58 106 ASP A CA 1
ATOM 808 C C . ASP A 1 109 ? 42.360 67.252 7.770 1.00 7.71 106 ASP A C 1
ATOM 809 O O . ASP A 1 109 ? 41.472 67.854 7.127 1.00 8.13 106 ASP A O 1
ATOM 814 N N . TRP A 1 110 ? 42.554 67.350 9.089 1.00 7.35 107 TRP A N 1
ATOM 815 C CA . TRP A 1 110 ? 41.542 67.987 9.945 1.00 7.61 107 TRP A CA 1
ATOM 816 C C . TRP A 1 110 ? 42.289 68.683 11.060 1.00 7.61 107 TRP A C 1
ATOM 817 O O . TRP A 1 110 ? 43.204 68.019 11.665 1.00 7.07 107 TRP A O 1
ATOM 828 N N . GLN A 1 111 ? 41.797 69.847 11.410 1.00 8.23 108 GLN A N 1
ATOM 829 C CA . GLN A 1 111 ? 42.138 70.505 12.688 1.00 8.57 108 GLN A CA 1
ATOM 830 C C . GLN A 1 111 ? 40.888 70.476 13.573 1.00 8.53 108 GLN A C 1
ATOM 831 O O . GLN A 1 111 ? 39.935 71.162 13.261 1.00 8.99 108 GLN A O 1
ATOM 837 N N . TYR A 1 112 ? 40.994 69.650 14.599 1.00 7.99 109 TYR A N 1
ATOM 838 C CA . TYR A 1 112 ? 39.949 69.245 15.549 1.00 7.94 109 TYR A CA 1
ATOM 839 C C . TYR A 1 112 ? 38.971 68.321 14.839 1.00 7.71 109 TYR A C 1
ATOM 840 O O . TYR A 1 112 ? 38.872 68.308 13.574 1.00 7.90 109 TYR A O 1
ATOM 849 N N . GLY A 1 113 ? 38.230 67.604 15.677 1.00 7.49 110 GLY A N 1
ATOM 850 C CA . GLY A 1 113 ? 37.162 66.751 15.170 1.00 7.42 110 GLY A CA 1
ATOM 851 C C . GLY A 1 113 ? 37.006 65.516 15.961 1.00 7.03 110 GLY A C 1
ATOM 852 O O . GLY A 1 113 ? 37.839 65.231 16.810 1.00 6.69 110 GLY A O 1
ATOM 853 N N . TYR A 1 114 ? 35.958 64.791 15.604 1.00 7.05 111 TYR A N 1
ATOM 854 C CA . TYR A 1 114 ? 35.684 63.483 16.194 1.00 6.91 111 TYR A CA 1
ATOM 855 C C . TYR A 1 114 ? 35.972 62.460 15.117 1.00 6.66 111 TYR A C 1
ATOM 856 O O . TYR A 1 114 ? 35.345 62.480 14.058 1.00 6.98 111 TYR A O 1
ATOM 865 N N . VAL A 1 115 ? 36.854 61.547 15.398 1.00 6.33 112 VAL A N 1
ATOM 866 C CA . VAL A 1 115 ? 37.262 60.530 14.410 1.00 6.13 112 VAL A CA 1
ATOM 867 C C . VAL A 1 115 ? 36.779 59.191 14.948 1.00 6.22 112 VAL A C 1
ATOM 868 O O . VAL A 1 115 ? 37.169 58.827 16.071 1.00 6.08 112 VAL A O 1
ATOM 872 N N . GLU A 1 116 ? 36.051 58.446 14.147 1.00 6.43 113 GLU A N 1
ATOM 873 C CA . GLU A 1 116 ? 35.571 57.116 14.548 1.00 6.57 113 GLU A CA 1
ATOM 874 C C . GLU A 1 116 ? 36.013 56.095 13.502 1.00 6.14 113 GLU A C 1
ATOM 875 O O . GLU A 1 116 ? 35.766 56.278 12.307 1.00 6.24 113 GLU A O 1
ATOM 881 N N . VAL A 1 117 ? 36.735 55.079 13.959 1.00 5.80 114 VAL A N 1
ATOM 882 C CA . VAL A 1 117 ? 37.195 54.030 13.047 1.00 5.68 114 VAL A CA 1
ATOM 883 C C . VAL A 1 117 ? 36.691 52.710 13.588 1.00 5.81 114 VAL A C 1
ATOM 884 O O . VAL A 1 117 ? 37.000 52.400 14.759 1.00 5.98 114 VAL A O 1
ATOM 888 N N . ARG A 1 118 ? 35.920 51.976 12.788 1.00 5.87 115 ARG A N 1
ATOM 889 C CA . ARG A 1 118 ? 35.346 50.701 13.211 1.00 6.24 115 ARG A CA 1
ATOM 890 C C . ARG A 1 118 ? 36.228 49.617 12.592 1.00 5.80 115 ARG A C 1
ATOM 891 O O . ARG A 1 118 ? 36.361 49.580 11.376 1.00 5.71 115 ARG A O 1
ATOM 899 N N . ALA A 1 119 ? 36.900 48.809 13.416 1.00 5.73 116 ALA A N 1
ATOM 900 C CA . ALA A 1 119 ? 37.979 47.931 12.928 1.00 5.58 116 ALA A CA 1
ATOM 901 C C . ALA A 1 119 ? 37.988 46.648 13.763 1.00 6.05 116 ALA A C 1
ATOM 902 O O . ALA A 1 119 ? 37.569 46.630 14.917 1.00 6.00 116 ALA A O 1
ATOM 904 N N . LYS A 1 120 ? 38.456 45.599 13.094 1.00 6.25 117 LYS A N 1
ATOM 905 C CA . LYS A 1 120 ? 38.790 44.297 13.637 1.00 6.80 117 LYS A CA 1
ATOM 906 C C . LYS A 1 120 ? 40.309 44.251 13.441 1.00 5.97 117 LYS A C 1
ATOM 907 O O . LYS A 1 120 ? 40.766 44.503 12.341 1.00 5.52 117 LYS A O 1
ATOM 913 N N . LEU A 1 121 ? 41.055 43.978 14.487 1.00 5.68 118 LEU A N 1
ATOM 914 C CA . LEU A 1 121 ? 42.530 44.125 14.457 1.00 5.36 118 LEU A CA 1
ATOM 915 C C . LEU A 1 121 ? 43.227 42.835 14.014 1.00 5.44 118 LEU A C 1
ATOM 916 O O . LEU A 1 121 ? 42.627 41.775 13.888 1.00 5.63 118 LEU A O 1
ATOM 921 N N . ALA A 1 122 ? 44.491 42.991 13.659 1.00 5.14 119 ALA A N 1
ATOM 922 C CA . ALA A 1 122 ? 45.400 41.919 13.237 1.00 5.32 119 ALA A CA 1
ATOM 923 C C . ALA A 1 122 ? 46.107 41.304 14.443 1.00 5.65 119 ALA A C 1
ATOM 924 O O . ALA A 1 122 ? 46.828 42.058 15.148 1.00 5.42 119 ALA A O 1
ATOM 926 N N . CYS A 1 123 ? 45.974 40.011 14.654 1.00 6.30 120 CYS A N 1
ATOM 927 C CA . CYS A 1 123 ? 46.578 39.301 15.798 1.00 6.96 120 CYS A CA 1
ATOM 928 C C . CYS A 1 123 ? 47.784 38.473 15.377 1.00 6.99 120 CYS A C 1
ATOM 929 O O . CYS A 1 123 ? 48.133 38.428 14.197 1.00 6.58 120 CYS A O 1
ATOM 932 N N . GLY A 1 124 ? 48.411 37.872 16.367 1.00 7.31 121 GLY A N 1
ATOM 933 C CA . GLY A 1 124 ? 49.635 37.066 16.255 1.00 7.60 121 GLY A CA 1
ATOM 934 C C . GLY A 1 124 ? 50.820 37.834 16.826 1.00 7.50 121 GLY A C 1
ATOM 935 O O . GLY A 1 124 ? 51.015 38.987 16.505 1.00 6.86 121 GLY A O 1
ATOM 936 N N . LYS A 1 125 ? 51.596 37.176 17.661 1.00 7.97 122 LYS A N 1
ATOM 937 C CA . LYS A 1 125 ? 52.843 37.759 18.182 1.00 7.98 122 LYS A CA 1
ATOM 938 C C . LYS A 1 125 ? 53.646 38.338 17.021 1.00 7.37 122 LYS A C 1
ATOM 939 O O . LYS A 1 125 ? 53.885 37.578 16.026 1.00 7.30 122 LYS A O 1
ATOM 944 N N . GLY A 1 126 ? 53.973 39.629 17.148 1.00 6.91 123 GLY A N 1
ATOM 945 C CA . GLY A 1 126 ? 54.702 40.373 16.130 1.00 6.56 123 GLY A CA 1
ATOM 946 C C . GLY A 1 126 ? 53.865 41.480 15.580 1.00 5.90 123 GLY A C 1
ATOM 947 O O . GLY A 1 126 ? 54.413 42.537 15.211 1.00 5.50 123 GLY A O 1
ATOM 948 N N . MET A 1 127 ? 52.552 41.275 15.495 1.00 5.81 124 MET A N 1
ATOM 949 C CA . MET A 1 127 ? 51.679 42.252 14.818 1.00 5.36 124 MET A CA 1
ATOM 950 C C . MET A 1 127 ? 51.431 43.487 15.677 1.00 5.14 124 MET A C 1
ATOM 951 O O . MET A 1 127 ? 51.323 43.396 16.899 1.00 5.38 124 MET A O 1
ATOM 956 N N . TRP A 1 128 ? 51.418 44.621 14.998 1.00 4.62 125 TRP A N 1
ATOM 957 C CA . TRP A 1 128 ? 51.315 45.971 15.595 1.00 4.46 125 TRP A CA 1
ATOM 958 C C . TRP A 1 128 ? 50.419 46.801 14.716 1.00 4.12 125 TRP A C 1
ATOM 959 O O . TRP A 1 128 ? 50.840 47.720 14.024 1.00 4.03 125 TRP A O 1
ATOM 970 N N . PRO A 1 129 ? 49.101 46.490 14.728 1.00 4.06 126 PRO A N 1
ATOM 971 C CA . PRO A 1 129 ? 48.138 47.340 14.051 1.00 3.79 126 PRO A CA 1
ATOM 972 C C . PRO A 1 129 ? 48.020 48.709 14.692 1.00 3.72 126 PRO A C 1
ATOM 973 O O . PRO A 1 129 ? 48.126 48.798 15.910 1.00 3.89 126 PRO A O 1
ATOM 977 N N . ALA A 1 130 ? 47.789 49.732 13.889 1.00 3.76 127 ALA A N 1
ATOM 978 C CA . ALA A 1 130 ? 47.735 51.129 14.356 1.00 3.70 127 ALA A CA 1
ATOM 979 C C . ALA A 1 130 ? 46.777 51.917 13.489 1.00 3.64 127 ALA A C 1
ATOM 980 O O . ALA A 1 130 ? 46.713 51.717 12.288 1.00 3.56 127 ALA A O 1
ATOM 982 N N . ILE A 1 131 ? 46.085 52.829 14.169 1.00 3.85 128 ILE A N 1
ATOM 983 C CA . ILE A 1 131 ? 45.185 53.831 13.589 1.00 3.96 128 ILE A CA 1
ATOM 984 C C . ILE A 1 131 ? 45.650 55.131 14.212 1.00 4.02 128 ILE A C 1
ATOM 985 O O . ILE A 1 131 ? 45.547 55.239 15.459 1.00 4.13 128 ILE A O 1
ATOM 990 N N . TRP A 1 132 ? 46.278 56.007 13.455 1.00 4.04 129 TRP A N 1
ATOM 991 C CA . TRP A 1 132 ? 46.925 57.166 14.087 1.00 4.21 129 TRP A CA 1
ATOM 992 C C . TRP A 1 132 ? 46.974 58.333 13.110 1.00 4.47 129 TRP A C 1
ATOM 993 O O . TRP A 1 132 ? 46.608 58.191 11.977 1.00 4.62 129 TRP A O 1
ATOM 1004 N N . MET A 1 133 ? 47.526 59.405 13.630 1.00 4.85 130 MET A N 1
ATOM 1005 C CA . MET A 1 133 ? 47.579 60.695 12.921 1.00 5.10 130 MET A CA 1
ATOM 1006 C C . MET A 1 133 ? 48.926 61.329 13.150 1.00 5.33 130 MET A C 1
ATOM 1007 O O . MET A 1 133 ? 49.568 61.153 14.194 1.00 5.06 130 MET A O 1
ATOM 1012 N N . MET A 1 134 ? 49.301 62.091 12.155 1.00 5.70 131 MET A N 1
ATOM 1013 C CA A MET A 1 134 ? 50.449 63.004 12.262 0.56 6.06 131 MET A CA 1
ATOM 1014 C CA B MET A 1 134 ? 50.451 63.004 12.256 0.44 6.11 131 MET A CA 1
ATOM 1015 C C . MET A 1 134 ? 50.074 64.334 11.631 1.00 6.47 131 MET A C 1
ATOM 1016 O O . MET A 1 134 ? 49.222 64.370 10.794 1.00 6.29 131 MET A O 1
ATOM 1025 N N . ALA A 1 135 ? 50.734 65.386 12.069 1.00 6.84 132 ALA A N 1
ATOM 1026 C CA . ALA A 1 135 ? 50.465 66.747 11.564 1.00 7.34 132 ALA A CA 1
ATOM 1027 C C . ALA A 1 135 ? 50.863 66.836 10.088 1.00 7.56 132 ALA A C 1
ATOM 1028 O O . ALA A 1 135 ? 51.956 66.369 9.745 1.00 7.15 132 ALA A O 1
ATOM 1030 N N . SER A 1 136 ? 50.033 67.494 9.282 1.00 8.10 133 SER A N 1
ATOM 1031 C CA . SER A 1 136 ? 50.299 67.795 7.862 1.00 8.81 133 SER A CA 1
ATOM 1032 C C . SER A 1 136 ? 51.538 68.668 7.736 1.00 9.40 133 SER A C 1
ATOM 1033 O O . SER A 1 136 ? 52.335 68.394 6.845 1.00 9.54 133 SER A O 1
ATOM 1036 N N . ASP A 1 137 ? 51.725 69.632 8.637 1.00 9.61 134 ASP A N 1
ATOM 1037 C CA . ASP A 1 137 ? 52.932 70.482 8.617 1.00 10.46 134 ASP A CA 1
ATOM 1038 C C . ASP A 1 137 ? 53.962 69.787 9.510 1.00 10.04 134 ASP A C 1
ATOM 1039 O O . ASP A 1 137 ? 53.822 69.783 10.766 1.00 9.91 134 ASP A O 1
ATOM 1044 N N . GLY A 1 138 ? 54.888 69.114 8.878 1.00 10.02 135 GLY A N 1
ATOM 1045 C CA . GLY A 1 138 ? 55.917 68.352 9.587 1.00 9.80 135 GLY A CA 1
ATOM 1046 C C . GLY A 1 138 ? 57.219 69.147 9.707 1.00 10.41 135 GLY A C 1
ATOM 1047 O O . GLY A 1 138 ? 58.272 68.529 9.967 1.00 10.46 135 GLY A O 1
ATOM 1048 N N . SER A 1 139 ? 57.184 70.460 9.555 1.00 10.87 136 SER A N 1
ATOM 1049 C CA 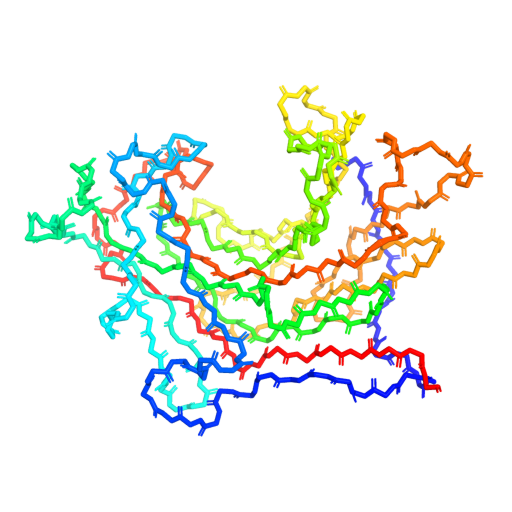. SER A 1 139 ? 58.406 71.315 9.546 1.00 11.71 136 SER A CA 1
ATOM 1050 C C . SER A 1 139 ? 59.186 71.120 10.857 1.00 11.65 136 SER A C 1
ATOM 1051 O O . SER A 1 139 ? 60.411 71.240 10.806 1.00 12.30 136 SER A O 1
ATOM 1054 N N . THR A 1 140 ? 58.538 70.893 11.996 1.00 11.09 137 THR A N 1
ATOM 1055 C CA . THR A 1 140 ? 59.256 70.719 13.285 1.00 11.15 137 THR A CA 1
ATOM 1056 C C . THR A 1 140 ? 59.829 69.306 13.464 1.00 10.71 137 THR A C 1
ATOM 1057 O O . THR A 1 140 ? 60.508 69.081 14.466 1.00 10.85 137 THR A O 1
ATOM 1061 N N . GLY A 1 141 ? 59.529 68.412 12.558 1.00 10.24 138 GLY A N 1
ATOM 1062 C CA . GLY A 1 141 ? 60.049 67.043 12.604 1.00 10.13 138 GLY A CA 1
ATOM 1063 C C . GLY A 1 141 ? 59.266 66.236 13.601 1.00 9.76 138 GLY A C 1
ATOM 1064 O O . GLY A 1 141 ? 58.376 66.770 14.335 1.00 9.64 138 GLY A O 1
ATOM 1065 N N . TRP A 1 142 ? 59.472 64.932 13.565 1.00 9.68 139 TRP A N 1
ATOM 1066 C CA . TRP A 1 142 ? 58.978 64.006 14.591 1.00 9.40 139 TRP A CA 1
ATOM 1067 C C . TRP A 1 142 ? 59.989 63.981 15.704 1.00 9.67 139 TRP A C 1
ATOM 1068 O O . TRP A 1 142 ? 61.177 63.834 15.446 1.00 10.20 139 TRP A O 1
ATOM 1079 N N . PRO A 1 143 ? 59.605 64.090 16.987 1.00 9.49 140 PRO A N 1
ATOM 1080 C CA . PRO A 1 143 ? 58.212 64.135 17.458 1.00 9.05 140 PRO A CA 1
ATOM 1081 C C . PRO A 1 143 ? 57.504 65.483 17.661 1.00 9.22 140 PRO A C 1
ATOM 1082 O O . PRO A 1 143 ? 56.369 65.465 18.059 1.00 9.33 140 PRO A O 1
ATOM 1086 N N . ALA A 1 144 ? 58.167 66.580 17.391 1.00 9.37 141 ALA A N 1
ATOM 1087 C CA . ALA A 1 144 ? 57.643 67.917 17.715 1.00 9.59 141 ALA A CA 1
ATOM 1088 C C . ALA A 1 144 ? 56.339 68.180 16.951 1.00 8.99 141 ALA A C 1
ATOM 1089 O O . ALA A 1 144 ? 55.522 68.970 17.427 1.00 9.11 141 ALA A O 1
ATOM 1091 N N . LEU A 1 145 ? 56.109 67.538 15.793 1.00 8.41 142 LEU A N 1
ATOM 1092 C CA . LEU A 1 145 ? 54.996 67.996 14.950 1.00 8.17 142 LEU A CA 1
ATOM 1093 C C . LEU A 1 145 ? 53.697 67.583 15.632 1.00 7.74 142 LEU A C 1
ATOM 1094 O O . LEU A 1 145 ? 52.653 68.169 15.275 1.00 7.93 142 LEU A O 1
ATOM 1099 N N . GLY A 1 146 ? 53.713 66.567 16.491 1.00 7.51 143 GLY A N 1
ATOM 1100 C CA . GLY A 1 146 ? 52.455 66.067 17.065 1.00 7.10 143 GLY A CA 1
ATOM 1101 C C . GLY A 1 146 ? 51.892 64.864 16.352 1.00 6.58 143 GLY A C 1
ATOM 1102 O O . GLY A 1 146 ? 51.750 64.855 15.123 1.00 6.29 143 GLY A O 1
ATOM 1103 N N . SER A 1 147 ? 51.698 63.809 17.098 1.00 6.34 144 SER A N 1
ATOM 1104 C CA A SER A 1 147 ? 51.158 62.518 16.580 0.58 5.86 144 SER A CA 1
ATOM 1105 C CA B SER A 1 147 ? 51.072 62.585 16.532 0.42 5.83 144 SER A CA 1
ATOM 1106 C C . SER A 1 147 ? 50.053 62.032 17.524 1.00 5.71 144 SER A C 1
ATOM 1107 O O . SER A 1 147 ? 50.204 62.259 18.727 1.00 5.75 144 SER A O 1
ATOM 1112 N N . ILE A 1 148 ? 49.022 61.419 16.973 1.00 5.36 145 ILE A N 1
ATOM 1113 C CA . ILE A 1 148 ? 47.875 60.954 17.780 1.00 5.36 145 ILE A CA 1
ATOM 1114 C C . ILE A 1 148 ? 47.663 59.493 17.454 1.00 4.97 145 ILE A C 1
ATOM 1115 O O . ILE A 1 148 ? 47.260 59.216 16.354 1.00 4.66 145 ILE A O 1
ATOM 1120 N N . ASP A 1 149 ? 47.887 58.630 18.421 1.00 5.02 146 ASP A N 1
ATOM 1121 C CA . ASP A 1 149 ? 47.606 57.199 18.248 1.00 4.97 146 ASP A CA 1
ATOM 1122 C C . ASP A 1 149 ? 46.217 56.913 18.777 1.00 5.04 146 ASP A C 1
ATOM 1123 O O . ASP A 1 149 ? 46.070 56.713 19.964 1.00 5.32 146 ASP A O 1
ATOM 1128 N N . ILE A 1 150 ? 45.233 56.923 17.894 1.00 4.85 147 ILE A N 1
ATOM 1129 C CA . ILE A 1 150 ? 43.852 56.576 18.279 1.00 5.04 147 ILE A CA 1
ATOM 1130 C C . ILE A 1 150 ? 43.784 55.133 18.759 1.00 5.05 147 ILE A C 1
ATOM 1131 O O . ILE A 1 150 ? 43.039 54.813 19.730 1.00 5.51 147 ILE A O 1
ATOM 1136 N N . MET A 1 151 ? 44.543 54.240 18.129 1.00 4.91 148 MET A N 1
ATOM 1137 C CA . MET A 1 151 ? 44.534 52.809 18.476 1.00 4.94 148 MET A CA 1
ATOM 1138 C C . MET A 1 151 ? 45.894 52.245 18.118 1.00 4.67 148 MET A C 1
ATOM 1139 O O . MET A 1 151 ? 46.277 52.342 16.951 1.00 4.39 148 MET A O 1
ATOM 1144 N N . GLU A 1 152 ? 46.598 51.709 19.096 1.00 4.88 149 GLU A N 1
ATOM 1145 C CA . GLU A 1 152 ? 47.644 50.707 18.820 1.00 4.81 149 GLU A CA 1
ATOM 1146 C C . GLU A 1 152 ? 47.317 49.478 19.609 1.00 5.04 149 GLU A C 1
ATOM 1147 O O . GLU A 1 152 ? 46.858 49.573 20.763 1.00 5.27 149 GLU A O 1
ATOM 1153 N N . MET A 1 153 ? 47.626 48.348 19.043 1.00 4.84 150 MET A N 1
ATOM 1154 C CA . MET A 1 153 ? 47.618 47.093 19.783 1.00 5.28 150 MET A CA 1
ATOM 1155 C C . MET A 1 153 ? 48.865 46.322 19.352 1.00 5.35 150 MET A C 1
ATOM 1156 O O . MET A 1 153 ? 49.270 46.453 18.203 1.00 5.10 150 MET A O 1
ATOM 1161 N N . VAL A 1 154 ? 49.496 45.667 20.313 1.00 5.82 151 VAL A N 1
ATOM 1162 C CA . VAL A 1 154 ? 50.675 44.800 20.061 1.00 6.08 151 VAL A CA 1
ATOM 1163 C C . VAL A 1 154 ? 50.239 43.414 20.476 1.00 6.70 151 VAL A C 1
ATOM 1164 O O . VAL A 1 154 ? 49.768 43.247 21.576 1.00 7.00 151 VAL A O 1
ATOM 1168 N N . ALA A 1 155 ? 50.303 42.480 19.543 1.00 6.78 152 ALA A N 1
ATOM 1169 C CA . ALA A 1 155 ? 49.458 41.280 19.575 1.00 7.23 152 ALA A CA 1
ATOM 1170 C C . ALA A 1 155 ? 50.103 40.190 20.460 1.00 8.05 152 ALA A C 1
ATOM 1171 O O . ALA A 1 155 ? 49.536 39.118 20.568 1.00 8.46 152 ALA A O 1
ATOM 1173 N N . TRP A 1 156 ? 51.226 40.490 21.139 1.00 8.42 153 TRP A N 1
ATOM 1174 C CA . TRP A 1 156 ? 51.595 39.702 22.343 1.00 9.60 153 TRP A CA 1
ATOM 1175 C C . TRP A 1 156 ? 50.641 39.995 23.499 1.00 10.14 153 TRP A C 1
ATOM 1176 O O . TRP A 1 156 ? 50.605 39.194 24.452 1.00 11.02 153 TRP A O 1
ATOM 1187 N N . ASP A 1 157 ? 49.950 41.123 23.416 1.00 9.95 154 ASP A N 1
ATOM 1188 C CA . ASP A 1 157 ? 48.937 41.544 24.420 1.00 10.57 154 ASP A CA 1
ATOM 1189 C C . ASP A 1 157 ? 47.680 41.990 23.682 1.00 9.72 154 ASP A C 1
ATOM 1190 O O . ASP A 1 157 ? 47.372 43.177 23.673 1.00 8.81 154 ASP A O 1
ATOM 1195 N N . PRO A 1 158 ? 47.011 41.057 22.949 1.00 9.65 155 PRO A N 1
ATOM 1196 C CA . PRO A 1 158 ? 46.065 41.392 21.871 1.00 9.15 155 PRO A CA 1
ATOM 1197 C C . PRO A 1 158 ? 44.710 41.917 22.353 1.00 9.17 155 PRO A C 1
ATOM 1198 O O . PRO A 1 158 ? 44.022 42.585 21.554 1.00 9.23 155 PRO A O 1
ATOM 1202 N N . THR A 1 159 ? 44.471 41.876 23.658 1.00 9.85 156 THR A N 1
ATOM 1203 C CA . THR A 1 159 ? 43.214 42.449 24.193 1.00 9.84 156 THR A CA 1
ATOM 1204 C C . THR A 1 159 ? 43.443 43.880 24.636 1.00 9.32 156 THR A C 1
ATOM 1205 O O . THR A 1 159 ? 42.466 44.561 24.945 1.00 9.60 156 THR A O 1
ATOM 1209 N N . THR A 1 160 ? 44.669 44.360 24.629 1.00 8.73 157 THR A N 1
ATOM 1210 C CA . THR A 1 160 ? 44.979 45.674 25.222 1.00 8.41 157 THR A CA 1
ATOM 1211 C C . THR A 1 160 ? 45.043 46.697 24.124 1.00 7.46 157 THR A C 1
ATOM 1212 O O . THR A 1 160 ? 45.763 46.529 23.143 1.00 6.94 157 THR A O 1
ATOM 1216 N N . ILE A 1 161 ? 44.208 47.714 24.254 1.00 7.11 158 ILE A N 1
ATOM 1217 C CA . ILE A 1 161 ? 44.158 48.830 23.308 1.00 6.43 158 ILE A CA 1
ATOM 1218 C C . ILE A 1 161 ? 44.878 49.993 23.964 1.00 6.39 158 ILE A C 1
ATOM 1219 O O . ILE A 1 161 ? 44.580 50.340 25.115 1.00 6.86 158 ILE A O 1
ATOM 1224 N N . HIS A 1 162 ? 45.786 50.586 23.194 1.00 5.88 159 HIS A N 1
ATOM 1225 C CA . HIS A 1 162 ? 46.632 51.698 23.650 1.00 6.02 159 HIS A CA 1
ATOM 1226 C C . HIS A 1 162 ? 46.231 52.948 22.926 1.00 5.54 159 HIS A C 1
ATOM 1227 O O . HIS A 1 162 ? 46.036 52.929 21.714 1.00 5.13 159 HIS A O 1
ATOM 1234 N N . GLY A 1 163 ? 46.161 54.013 23.687 1.00 5.85 160 GLY A N 1
ATOM 1235 C CA . GLY A 1 163 ? 45.790 55.320 23.161 1.00 5.51 160 GLY A CA 1
ATOM 1236 C C . GLY A 1 163 ? 46.837 56.321 23.603 1.00 5.80 160 GLY A C 1
ATOM 1237 O O . GLY A 1 163 ? 47.082 56.420 24.798 1.00 6.25 160 GLY A O 1
ATOM 1238 N N . THR A 1 164 ? 47.515 57.004 22.666 1.00 5.61 161 THR A N 1
ATOM 1239 C CA . THR A 1 164 ? 48.707 57.797 23.097 1.00 5.98 161 THR A CA 1
ATOM 1240 C C . THR A 1 164 ? 48.800 59.060 22.242 1.00 5.71 161 THR A C 1
ATOM 1241 O O . THR A 1 164 ? 48.434 58.994 21.058 1.00 5.49 161 THR A O 1
ATOM 1245 N N . ILE A 1 165 ? 49.376 60.114 22.797 1.00 6.06 162 ILE A N 1
ATOM 1246 C CA . ILE A 1 165 ? 49.838 61.251 21.975 1.00 5.99 162 ILE A CA 1
ATOM 1247 C C . ILE A 1 165 ? 51.317 61.440 22.213 1.00 6.27 162 ILE A C 1
ATOM 1248 O O . ILE A 1 165 ? 51.822 61.005 23.271 1.00 6.67 162 ILE A O 1
ATOM 1253 N N . HIS A 1 166 ? 51.962 62.023 21.198 1.00 6.18 163 HIS A N 1
ATOM 1254 C CA . HIS A 1 166 ? 53.395 62.334 21.227 1.00 6.53 163 HIS A CA 1
ATOM 1255 C C . HIS A 1 166 ? 53.579 63.766 20.793 1.00 6.74 163 HIS A C 1
ATOM 1256 O O . HIS A 1 166 ? 52.911 64.189 19.829 1.00 6.47 163 HIS A O 1
ATOM 1263 N N . THR A 1 167 ? 54.388 64.471 21.553 1.00 7.23 164 THR A N 1
ATOM 1264 C CA . THR A 1 167 ? 54.780 65.872 21.274 1.00 7.68 164 THR A CA 1
ATOM 1265 C C . THR A 1 167 ? 56.275 65.985 21.515 1.00 8.29 164 THR A C 1
ATOM 1266 O O . THR A 1 167 ? 56.922 64.980 21.915 1.00 8.25 164 THR A O 1
ATOM 1270 N N . LYS A 1 168 ? 56.811 67.172 21.332 1.00 8.91 165 LYS A N 1
ATOM 1271 C CA . LYS A 1 168 ? 58.253 67.386 21.602 1.00 9.71 165 LYS A CA 1
ATOM 1272 C C . LYS A 1 168 ? 58.505 67.048 23.081 1.00 10.11 165 LYS A C 1
ATOM 1273 O O . LYS A 1 168 ? 59.482 66.323 23.388 1.00 10.37 165 LYS A O 1
ATOM 1277 N N . ALA A 1 169 ? 57.664 67.515 23.990 1.00 10.25 166 ALA A N 1
ATOM 1278 C CA . ALA A 1 169 ? 57.920 67.313 25.431 1.00 10.80 166 ALA A CA 1
ATOM 1279 C C . ALA A 1 169 ? 57.517 65.902 25.836 1.00 10.31 166 ALA A C 1
ATOM 1280 O O . ALA A 1 169 ? 58.103 65.363 26.804 1.00 10.75 166 ALA A O 1
ATOM 1282 N N . TYR A 1 170 ? 56.502 65.353 25.171 1.00 9.42 167 TYR A N 1
ATOM 1283 C CA . TYR A 1 170 ? 55.853 64.118 25.627 1.00 9.10 167 TYR A CA 1
ATOM 1284 C C . TYR A 1 170 ? 55.923 63.049 24.555 1.00 8.49 167 TYR A C 1
ATOM 1285 O O . TYR A 1 170 ? 55.074 62.959 23.695 1.00 7.87 167 TYR A O 1
ATOM 1294 N N . ASN A 1 171 ? 56.916 62.174 24.615 1.00 8.79 168 ASN A N 1
ATOM 1295 C CA . ASN A 1 171 ? 57.077 61.182 23.543 1.00 8.35 168 ASN A CA 1
ATOM 1296 C C . ASN A 1 171 ? 57.861 59.980 24.019 1.00 8.77 168 ASN A C 1
ATOM 1297 O O . ASN A 1 171 ? 58.529 60.029 25.015 1.00 9.51 168 ASN A O 1
ATOM 1302 N N . HIS A 1 172 ? 57.761 58.909 23.244 1.00 8.47 169 HIS A N 1
ATOM 1303 C CA . HIS A 1 172 ? 58.258 57.609 23.745 1.00 8.90 169 HIS A CA 1
ATOM 1304 C C . HIS A 1 172 ? 59.774 57.575 23.782 1.00 9.85 169 HIS A C 1
ATOM 1305 O O . HIS A 1 172 ? 60.329 56.781 24.589 1.00 10.23 169 HIS A O 1
ATOM 1312 N N . VAL A 1 173 ? 60.460 58.423 23.017 1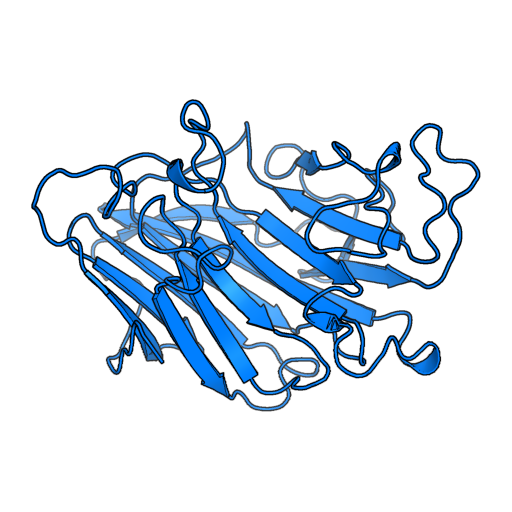.00 10.32 170 VAL A N 1
ATOM 1313 C CA . VAL A 1 173 ? 61.935 58.268 22.926 1.00 11.21 170 VAL A CA 1
ATOM 1314 C C . VAL A 1 173 ? 62.527 58.613 24.281 1.00 12.26 170 VAL A C 1
ATOM 1315 O O . VAL A 1 173 ? 63.511 58.009 24.722 1.00 12.70 170 VAL A O 1
ATOM 1319 N N . ILE A 1 174 ? 61.918 59.593 24.931 1.00 12.65 171 ILE A N 1
ATOM 1320 C CA . ILE A 1 174 ? 62.375 60.092 26.237 1.00 13.85 171 ILE A CA 1
ATOM 1321 C C . ILE A 1 174 ? 61.391 59.630 27.325 1.00 14.11 171 ILE A C 1
ATOM 1322 O O . ILE A 1 174 ? 61.465 60.200 28.424 1.00 14.75 171 ILE A O 1
ATOM 1327 N N . HIS A 1 175 ? 60.537 58.629 27.026 1.00 13.59 172 HIS A N 1
ATOM 1328 C CA . HIS A 1 175 ? 59.596 58.001 27.999 1.00 13.90 172 HIS A CA 1
ATOM 1329 C C . HIS A 1 175 ? 58.680 59.030 28.651 1.00 13.63 172 HIS A C 1
ATOM 1330 O O . HIS A 1 175 ? 58.404 58.910 29.887 1.00 14.73 172 HIS A O 1
ATOM 1337 N N . THR A 1 176 ? 58.198 60.024 27.906 1.00 12.56 173 THR A N 1
ATOM 1338 C CA . THR A 1 176 ? 57.243 61.021 28.456 1.00 12.28 173 THR A CA 1
ATOM 1339 C C . THR A 1 176 ? 55.954 61.043 27.665 1.00 11.14 173 THR A C 1
ATOM 1340 O O . THR A 1 176 ? 55.176 61.993 27.816 1.00 10.84 173 THR A O 1
ATOM 1344 N N . GLN A 1 177 ? 55.748 60.050 26.803 1.00 10.42 174 GLN A N 1
ATOM 1345 C CA . GLN A 1 177 ? 54.489 60.000 26.048 1.00 10.01 174 GLN A CA 1
ATOM 1346 C C . GLN A 1 177 ? 53.276 60.049 26.988 1.00 9.99 174 GLN A C 1
ATOM 1347 O O . GLN A 1 177 ? 53.333 59.579 28.118 1.00 10.22 174 GLN A O 1
ATOM 1353 N N . LYS A 1 178 ? 52.193 60.634 26.493 1.00 9.55 175 LYS A N 1
ATOM 1354 C CA . LYS A 1 178 ? 50.912 60.779 27.231 1.00 10.00 175 LYS A CA 1
ATOM 1355 C C . LYS A 1 178 ? 49.982 59.719 26.690 1.00 9.07 175 LYS A C 1
ATOM 1356 O O . LYS A 1 178 ? 49.537 59.831 25.578 1.00 8.43 175 LYS A O 1
ATOM 1362 N N . GLY A 1 179 ? 49.716 58.715 27.495 1.00 8.99 176 GLY A N 1
ATOM 1363 C CA . GLY A 1 179 ? 48.918 57.600 27.000 1.00 8.51 176 GLY A CA 1
ATOM 1364 C C . GLY A 1 179 ? 48.182 56.894 28.104 1.00 8.74 176 GLY A C 1
ATOM 1365 O O . GLY A 1 179 ? 48.368 57.190 29.303 1.00 9.13 176 GLY A O 1
ATOM 1366 N N . SER A 1 180 ? 47.326 56.002 27.638 1.00 8.29 177 SER A N 1
ATOM 1367 C CA . SER A 1 180 ? 46.548 55.150 28.533 1.00 8.73 177 SER A CA 1
ATOM 1368 C C . SER A 1 180 ? 46.235 53.866 27.789 1.00 8.39 177 SER A C 1
ATOM 1369 O O . SER A 1 180 ? 46.656 53.717 26.612 1.00 7.44 177 SER A O 1
ATOM 1372 N N . ARG A 1 181 ? 45.479 53.000 28.434 1.00 8.97 178 ARG A N 1
ATOM 1373 C CA . ARG A 1 181 ? 45.128 51.735 27.793 1.00 9.25 178 ARG A CA 1
ATOM 1374 C C . ARG A 1 181 ? 43.826 51.252 28.403 1.00 9.33 178 ARG A C 1
ATOM 1375 O O . ARG A 1 181 ? 43.506 51.616 29.520 1.00 9.79 178 ARG A O 1
ATOM 1383 N N . THR A 1 182 ? 43.220 50.340 27.676 1.00 8.92 179 THR A N 1
ATOM 1384 C CA . THR A 1 182 ? 42.061 49.588 28.148 1.00 9.47 179 THR A CA 1
ATOM 1385 C C . THR A 1 182 ? 42.149 48.218 27.487 1.00 9.23 179 THR A C 1
ATOM 1386 O O . THR A 1 182 ? 43.134 47.949 26.764 1.00 8.77 179 THR A O 1
ATOM 1390 N N . THR A 1 183 ? 41.165 47.365 27.727 1.00 9.66 180 THR A N 1
ATOM 1391 C CA . THR A 1 183 ? 41.062 46.074 27.037 1.00 9.70 180 THR A CA 1
ATOM 1392 C C . THR A 1 183 ? 39.680 46.002 26.383 1.00 9.54 180 THR A C 1
ATOM 1393 O O . THR A 1 183 ? 38.748 46.821 26.735 1.00 9.70 180 THR A O 1
ATOM 1397 N N . ALA A 1 184 ? 39.614 45.146 25.369 1.00 9.36 181 ALA A N 1
ATOM 1398 C CA . ALA A 1 184 ? 38.376 44.928 24.588 1.00 9.29 181 ALA A CA 1
ATOM 1399 C C . ALA A 1 184 ? 38.251 43.448 24.310 1.00 9.56 181 ALA A C 1
ATOM 1400 O O . ALA A 1 184 ? 39.247 42.763 24.282 1.00 9.56 181 ALA A O 1
ATOM 1402 N N . ALA A 1 185 ? 37.033 42.949 24.173 1.00 9.83 182 ALA A N 1
ATOM 1403 C CA . ALA A 1 185 ? 36.737 41.543 23.853 1.00 10.29 182 ALA A CA 1
ATOM 1404 C C . ALA A 1 185 ? 37.250 41.226 22.450 1.00 9.63 182 ALA A C 1
ATOM 1405 O O . ALA A 1 185 ? 36.973 41.992 21.494 1.00 8.96 182 ALA A O 1
ATOM 1407 N N . ASP A 1 186 ? 38.091 40.217 22.340 1.00 9.92 183 ASP A N 1
ATOM 1408 C CA . ASP A 1 186 ? 38.448 39.580 21.047 1.00 9.81 183 ASP A CA 1
ATOM 1409 C C . ASP A 1 186 ? 38.616 40.597 19.909 1.00 8.80 183 ASP A C 1
ATOM 1410 O O . ASP A 1 186 ? 37.929 40.544 18.913 1.00 8.43 183 ASP A O 1
ATOM 1415 N N . PRO A 1 187 ? 39.558 41.552 20.029 1.00 8.23 184 PRO A N 1
ATOM 1416 C CA . PRO A 1 187 ? 39.643 42.673 19.106 1.00 7.53 184 PRO A CA 1
ATOM 1417 C C . PRO A 1 187 ? 39.986 42.236 17.679 1.00 7.27 184 PRO A C 1
ATOM 1418 O O . PRO A 1 187 ? 39.728 42.961 16.750 1.00 6.83 184 PRO A O 1
ATOM 1422 N N . CYS A 1 188 ? 40.527 41.035 17.524 1.00 7.90 185 CYS A N 1
ATOM 1423 C CA . CYS A 1 188 ? 40.909 40.517 16.204 1.00 7.98 185 CYS A CA 1
ATOM 1424 C C . CYS A 1 188 ? 39.757 39.748 15.598 1.00 8.29 185 CYS A C 1
ATOM 1425 O O . CYS A 1 188 ? 39.847 39.403 14.426 1.00 8.30 185 CYS A O 1
ATOM 1428 N N . GLY A 1 189 ? 38.752 39.404 16.380 1.00 8.91 186 GLY A N 1
ATOM 1429 C CA . GLY A 1 189 ? 37.659 38.552 15.956 1.00 9.51 186 GLY A CA 1
ATOM 1430 C C . GLY A 1 189 ? 36.345 39.309 15.877 1.00 9.57 186 GLY A C 1
ATOM 1431 O O . GLY A 1 189 ? 35.379 38.710 15.407 1.00 10.41 186 GLY A O 1
ATOM 1432 N N . GLN A 1 190 ? 36.313 40.554 16.333 1.00 9.24 187 GLN A N 1
ATOM 1433 C CA . GLN A 1 190 ? 35.045 41.302 16.307 1.00 9.55 187 GLN A CA 1
ATOM 1434 C C . GLN A 1 190 ? 35.417 42.755 16.150 1.00 8.69 187 GLN A C 1
ATOM 1435 O O . GLN A 1 190 ? 36.557 43.154 16.507 1.00 8.29 187 GLN A O 1
ATOM 1441 N N . PHE A 1 191 ? 34.493 43.505 15.580 1.00 8.59 188 PHE A N 1
ATOM 1442 C CA . PHE A 1 191 ? 34.704 44.940 15.406 1.00 8.06 188 PHE A CA 1
ATOM 1443 C C . PHE A 1 191 ? 34.470 45.674 16.719 1.00 7.81 188 PHE A C 1
ATOM 1444 O O . PHE A 1 191 ? 33.563 45.359 17.519 1.00 8.39 188 PHE A O 1
ATOM 1452 N N . HIS A 1 192 ? 35.293 46.672 16.862 1.00 6.97 189 HIS A N 1
ATOM 1453 C CA . HIS A 1 192 ? 35.082 47.738 17.892 1.00 6.91 189 HIS A CA 1
ATOM 1454 C C . HIS A 1 192 ? 35.224 49.108 17.236 1.00 6.63 189 HIS A C 1
ATOM 1455 O O . HIS A 1 192 ? 35.742 49.227 16.161 1.00 6.19 189 HIS A O 1
ATOM 1462 N N . THR A 1 193 ? 34.702 50.139 17.875 1.00 6.88 190 THR A N 1
ATOM 1463 C CA . THR A 1 193 ? 34.943 51.506 17.387 1.00 6.77 190 THR A CA 1
ATOM 1464 C C . THR A 1 193 ? 36.044 52.159 18.205 1.00 6.42 190 THR A C 1
ATOM 1465 O O . THR A 1 193 ? 35.956 52.188 19.436 1.00 6.80 190 THR A O 1
ATOM 1469 N N . TYR A 1 194 ? 37.027 52.676 17.527 1.00 6.00 191 TYR A N 1
ATOM 1470 C CA . TYR A 1 194 ? 38.176 53.374 18.123 1.00 5.75 191 TYR A CA 1
ATOM 1471 C C . TYR A 1 194 ? 37.890 54.831 17.806 1.00 5.81 191 TYR A C 1
ATOM 1472 O O . TYR A 1 194 ? 37.702 55.151 16.645 1.00 5.82 191 TYR A O 1
ATOM 1481 N N . SER A 1 195 ? 37.952 55.707 18.788 1.00 6.11 192 SER A N 1
ATOM 1482 C CA . SER A 1 195 ? 37.461 57.080 18.601 1.00 6.59 192 SER A CA 1
ATOM 1483 C C . SER A 1 195 ? 38.399 58.100 19.245 1.00 6.27 192 SER A C 1
ATOM 1484 O O . SER A 1 195 ? 39.055 57.822 20.279 1.00 6.38 192 SER A O 1
ATOM 1487 N N . LEU A 1 196 ? 38.503 59.191 18.540 1.00 5.96 193 LEU A N 1
ATOM 1488 C CA . LEU A 1 196 ? 39.205 60.404 19.016 1.00 5.99 193 LEU A CA 1
ATOM 1489 C C . LEU A 1 196 ? 38.206 61.559 19.081 1.00 6.24 193 LEU A C 1
ATOM 1490 O O . LEU A 1 196 ? 37.583 61.843 18.092 1.00 6.19 193 LEU A O 1
ATOM 1495 N N . ASP A 1 197 ? 38.227 62.308 20.181 1.00 6.49 194 ASP A N 1
ATOM 1496 C CA . ASP A 1 197 ? 37.477 63.552 20.281 1.00 6.92 194 ASP A CA 1
ATOM 1497 C C . ASP A 1 197 ? 38.525 64.613 20.553 1.00 6.86 194 ASP A C 1
ATOM 1498 O O . ASP A 1 197 ? 39.003 64.663 21.631 1.00 6.96 194 ASP A O 1
ATOM 1503 N N . TRP A 1 198 ? 38.842 65.387 19.527 1.00 6.62 195 TRP A N 1
ATOM 1504 C CA . TRP A 1 198 ? 39.910 66.403 19.578 1.00 6.73 195 TRP A CA 1
ATOM 1505 C C . TRP A 1 198 ? 39.257 67.747 19.498 1.00 7.27 195 TRP A C 1
ATOM 1506 O O . TRP A 1 198 ? 38.641 68.052 18.471 1.00 7.29 195 TRP A O 1
ATOM 1517 N N . THR A 1 199 ? 39.440 68.537 20.537 1.00 7.86 196 THR A N 1
ATOM 1518 C CA . THR A 1 199 ? 39.068 69.960 20.467 1.00 8.49 196 THR A CA 1
ATOM 1519 C C . THR A 1 199 ? 40.273 70.804 20.843 1.00 8.87 196 THR A C 1
ATOM 1520 O O . THR A 1 199 ? 41.344 70.254 21.211 1.00 8.57 196 THR A O 1
ATOM 1524 N N . LYS A 1 200 ? 40.102 72.096 20.786 1.00 9.74 197 LYS A N 1
ATOM 1525 C CA . LYS A 1 200 ? 41.145 73.057 21.201 1.00 10.38 197 LYS A CA 1
ATOM 1526 C C . LYS A 1 200 ? 41.458 72.860 22.690 1.00 10.72 197 LYS A C 1
ATOM 1527 O O . LYS A 1 200 ? 42.502 73.350 23.148 1.00 11.16 197 LYS A O 1
ATOM 1530 N N . ASP A 1 201 ? 40.592 72.214 23.457 1.00 10.65 198 ASP A N 1
ATOM 1531 C CA . ASP A 1 201 ? 40.816 72.098 24.920 1.00 11.16 198 ASP A CA 1
ATOM 1532 C C . ASP A 1 201 ? 41.462 70.760 25.245 1.00 10.49 198 ASP A C 1
ATOM 1533 O O . ASP A 1 201 ? 42.162 70.677 26.213 1.00 10.53 198 ASP A O 1
ATOM 1538 N N . ARG A 1 202 ? 41.176 69.707 24.528 1.00 10.02 199 ARG A N 1
ATOM 1539 C CA . ARG A 1 202 ? 41.599 68.383 25.028 1.00 9.81 199 ARG A CA 1
ATOM 1540 C C . ARG A 1 202 ? 41.320 67.331 23.979 1.00 9.16 199 ARG A C 1
ATOM 1541 O O . ARG A 1 202 ? 40.497 67.576 23.090 1.00 8.76 199 ARG A O 1
ATOM 1549 N N . MET A 1 203 ? 42.050 66.242 24.091 1.00 8.79 200 MET A N 1
ATOM 1550 C CA . MET A 1 203 ? 41.734 65.024 23.350 1.00 8.55 200 MET A CA 1
ATOM 1551 C C . MET A 1 203 ? 41.193 63.959 24.302 1.00 8.13 200 MET A C 1
ATOM 1552 O O . MET A 1 203 ? 41.741 63.731 25.345 1.00 8.40 200 MET A O 1
ATOM 1557 N N . LEU A 1 204 ? 40.201 63.232 23.828 1.00 7.54 201 LEU A N 1
ATOM 1558 C CA . LEU A 1 204 ? 39.802 61.954 24.419 1.00 7.29 201 LEU A CA 1
ATOM 1559 C C . LEU A 1 204 ? 40.049 60.869 23.384 1.00 6.62 201 LEU A C 1
ATOM 1560 O O . LEU A 1 204 ? 39.712 61.063 22.206 1.00 6.44 201 LEU A O 1
ATOM 1565 N N . ILE A 1 205 ? 40.593 59.771 23.838 1.00 6.43 202 ILE A N 1
ATOM 1566 C CA . ILE A 1 205 ? 40.697 58.577 22.999 1.00 6.03 202 ILE A CA 1
ATOM 1567 C C . ILE A 1 205 ? 40.010 57.424 23.693 1.00 6.27 202 ILE A C 1
ATOM 1568 O O . ILE A 1 205 ? 40.119 57.295 24.927 1.00 6.74 202 ILE A O 1
ATOM 1573 N N . GLY A 1 206 ? 39.222 56.709 22.913 1.00 6.19 203 GLY A N 1
ATOM 1574 C CA . GLY A 1 206 ? 38.286 55.761 23.493 1.00 6.49 203 GLY A CA 1
ATOM 1575 C C . GLY A 1 206 ? 38.098 54.553 22.624 1.00 6.31 203 GLY A C 1
ATOM 1576 O O . GLY A 1 206 ? 38.594 54.481 21.531 1.00 5.62 203 GLY A O 1
ATOM 1577 N N . VAL A 1 207 ? 37.333 53.635 23.191 1.00 6.83 204 VAL A N 1
ATOM 1578 C CA . VAL A 1 207 ? 36.840 52.425 22.525 1.00 7.02 204 VAL A CA 1
ATOM 1579 C C . VAL A 1 207 ? 35.365 52.334 22.853 1.00 7.45 204 VAL A C 1
ATOM 1580 O O . VAL A 1 207 ? 35.028 52.498 24.038 1.00 7.93 204 VAL A O 1
ATOM 1584 N N . ASP A 1 208 ? 34.548 51.998 21.844 1.00 7.36 205 ASP A N 1
ATOM 1585 C CA . ASP A 1 208 ? 33.114 51.671 22.048 1.00 7.97 205 ASP A CA 1
ATOM 1586 C C . ASP A 1 208 ? 32.480 52.705 22.993 1.00 8.43 205 ASP A C 1
ATOM 1587 O O . ASP A 1 208 ? 31.866 52.315 23.999 1.00 9.35 205 ASP A O 1
ATOM 1592 N N . GLY A 1 209 ? 32.693 53.981 22.735 1.00 8.12 206 GLY A N 1
ATOM 1593 C CA . GLY A 1 209 ? 31.955 55.060 23.397 1.00 8.61 206 GLY A CA 1
ATOM 1594 C C . GLY A 1 209 ? 32.501 55.437 24.769 1.00 8.79 206 GLY A C 1
ATOM 1595 O O . GLY A 1 209 ? 31.822 56.152 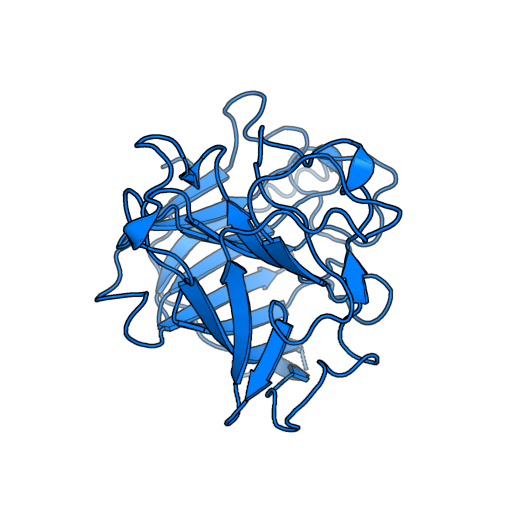25.519 1.00 9.37 206 GLY A O 1
ATOM 1596 N N . HIS A 1 210 ? 33.672 54.935 25.137 1.00 8.50 207 HIS A N 1
ATOM 1597 C CA . HIS A 1 210 ? 34.240 55.215 26.477 1.00 8.87 207 HIS A CA 1
ATOM 1598 C C . HIS A 1 210 ? 35.647 55.741 26.267 1.00 8.13 207 HIS A C 1
ATOM 1599 O O . HIS A 1 210 ? 36.448 55.000 25.730 1.00 7.80 207 HIS A O 1
ATOM 1606 N N . ALA A 1 211 ? 35.925 56.960 26.743 1.00 8.08 208 ALA A N 1
ATOM 1607 C CA . ALA A 1 211 ? 37.285 57.502 26.713 1.00 7.53 208 ALA A CA 1
ATOM 1608 C C . ALA A 1 211 ? 38.028 56.848 27.865 1.00 7.80 208 ALA A C 1
ATOM 1609 O O . ALA A 1 211 ? 37.637 57.057 28.989 1.00 8.51 208 ALA A O 1
ATOM 1611 N N . TYR A 1 212 ? 39.168 56.256 27.566 1.00 7.36 209 TYR A N 1
ATOM 1612 C CA . TYR A 1 212 ? 40.066 55.691 28.592 1.00 7.71 209 TYR A CA 1
ATOM 1613 C C . TYR A 1 212 ? 41.316 56.552 28.677 1.00 7.64 209 TYR A C 1
ATOM 1614 O O . TYR A 1 212 ? 42.181 56.288 29.498 1.00 8.02 209 TYR A O 1
ATOM 1623 N N . MET A 1 213 ? 41.416 57.529 27.779 1.00 7.23 210 MET A N 1
ATOM 1624 C CA . MET A 1 213 ? 42.616 58.391 27.698 1.00 7.20 210 MET A CA 1
ATOM 1625 C C . MET A 1 213 ? 42.158 59.831 27.512 1.00 7.20 210 MET A C 1
ATOM 1626 O O . MET A 1 213 ? 41.231 60.048 26.751 1.00 6.87 210 MET A O 1
ATOM 1631 N N . ARG A 1 214 ? 42.776 60.753 28.270 1.00 7.56 211 ARG A N 1
ATOM 1632 C CA . ARG A 1 214 ? 42.484 62.196 28.123 1.00 7.71 211 ARG A CA 1
ATOM 1633 C C . ARG A 1 214 ? 43.817 62.911 28.168 1.00 7.77 211 ARG A C 1
ATOM 1634 O O . ARG A 1 214 ? 44.657 62.629 29.062 1.00 8.18 211 ARG A O 1
ATOM 1642 N N . PHE A 1 215 ? 43.982 63.849 27.270 1.00 7.56 212 PHE A N 1
ATOM 1643 C CA . PHE A 1 215 ? 45.169 64.729 27.261 1.00 7.73 212 PHE A CA 1
ATOM 1644 C C . PHE A 1 215 ? 44.677 66.154 27.082 1.00 8.08 212 PHE A C 1
ATOM 1645 O O . PHE A 1 215 ? 44.105 66.433 26.052 1.00 7.76 212 PHE A O 1
ATOM 1653 N N . ASP A 1 216 ? 44.898 66.994 28.068 1.00 8.84 213 ASP A N 1
ATOM 1654 C CA . ASP A 1 216 ? 44.444 68.400 28.021 1.00 9.36 213 ASP A CA 1
ATOM 1655 C C . ASP A 1 216 ? 45.507 69.294 27.387 1.00 9.44 213 ASP A C 1
ATOM 1656 O O . ASP A 1 216 ? 46.671 69.142 27.659 1.00 9.56 213 ASP A O 1
ATOM 1661 N N . ASN A 1 217 ? 45.002 70.303 26.696 1.00 9.52 214 ASN A N 1
ATOM 1662 C CA . ASN A 1 217 ? 45.751 71.515 26.347 1.00 9.97 214 ASN A CA 1
ATOM 1663 C C . ASN A 1 217 ? 45.959 72.293 27.624 1.00 10.91 214 ASN A C 1
ATOM 1664 O O . ASN A 1 217 ? 44.930 72.666 28.291 1.00 11.28 214 ASN A O 1
ATOM 1669 N N . ASP A 1 218 ? 47.208 72.558 27.955 1.00 11.39 215 ASP A N 1
ATOM 1670 C CA . ASP A 1 218 ? 47.560 73.296 29.175 1.00 12.48 215 ASP A CA 1
ATOM 1671 C C . ASP A 1 218 ? 47.349 74.797 28.924 1.00 13.10 215 ASP A C 1
ATOM 1672 O O . ASP A 1 218 ? 47.464 75.578 29.885 1.00 13.88 215 ASP A O 1
ATOM 1677 N N . HIS A 1 219 ? 47.018 75.142 27.669 1.00 12.76 216 HIS A N 1
ATOM 1678 C CA . HIS A 1 219 ? 46.768 76.537 27.244 1.00 13.44 216 HIS A CA 1
ATOM 1679 C C . HIS A 1 219 ? 47.942 77.476 27.529 1.00 14.20 216 HIS A C 1
ATOM 1680 O O . HIS A 1 219 ? 47.692 78.655 27.685 1.00 15.05 216 HIS A O 1
ATOM 1687 N N . LYS A 1 220 ? 49.162 76.974 27.587 1.00 14.08 217 LYS A N 1
ATOM 1688 C CA . LYS A 1 220 ? 50.394 77.773 27.836 1.00 14.95 217 LYS A CA 1
ATOM 1689 C C . LYS A 1 220 ? 50.971 78.255 26.502 1.00 14.88 217 LYS A C 1
AT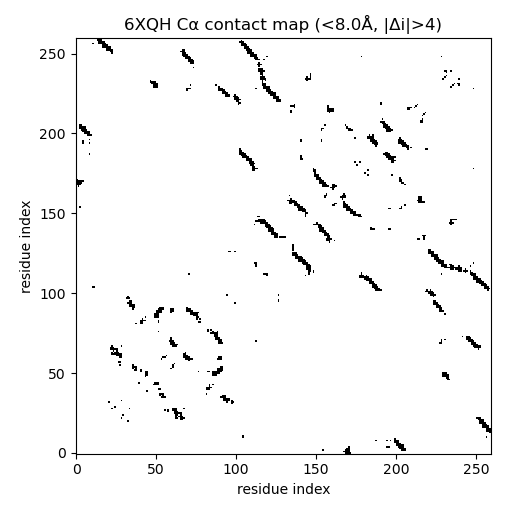OM 1690 O O . LYS A 1 220 ? 51.893 79.061 26.547 1.00 15.81 217 LYS A O 1
ATOM 1694 N N . GLY A 1 221 ? 50.348 77.900 25.393 1.00 14.17 218 GLY A N 1
ATOM 1695 C CA . GLY A 1 221 ? 50.738 78.302 24.027 1.00 14.12 218 GLY A CA 1
ATOM 1696 C C . GLY A 1 221 ? 52.114 77.776 23.650 1.00 13.95 218 GLY A C 1
ATOM 1697 O O . GLY A 1 221 ? 52.824 78.467 22.888 1.00 14.53 218 GLY A O 1
ATOM 1698 N N . ASN A 1 222 ? 52.479 76.622 24.178 1.00 13.40 219 ASN A N 1
ATOM 1699 C CA . ASN A 1 222 ? 53.817 76.023 23.974 1.00 13.27 219 ASN A CA 1
ATOM 1700 C C . ASN A 1 222 ? 53.632 74.882 23.000 1.00 12.13 219 ASN A C 1
ATOM 1701 O O . ASN A 1 222 ? 52.985 73.887 23.353 1.00 11.43 219 ASN A O 1
ATOM 1706 N N . HIS A 1 223 ? 54.149 75.034 21.789 1.00 12.01 220 HIS A N 1
ATOM 1707 C CA . HIS A 1 223 ? 54.040 73.970 20.762 1.00 11.09 220 HIS A CA 1
ATOM 1708 C C . HIS A 1 223 ? 54.593 72.638 21.276 1.00 10.63 220 HIS A C 1
ATOM 1709 O O . HIS A 1 223 ? 54.209 71.576 20.826 1.00 9.71 220 HIS A O 1
ATOM 1716 N N . ASP A 1 224 ? 55.524 72.691 22.187 1.00 11.27 221 ASP A N 1
ATOM 1717 C CA . ASP A 1 224 ? 56.164 71.461 22.714 1.00 11.14 221 ASP A CA 1
ATOM 1718 C C . ASP A 1 224 ? 55.146 70.601 23.456 1.00 10.58 221 ASP A C 1
ATOM 1719 O O . ASP A 1 224 ? 55.330 69.387 23.485 1.00 10.06 221 ASP A O 1
ATOM 1724 N N . THR A 1 225 ? 54.154 71.204 24.092 1.00 10.76 222 THR A N 1
ATOM 1725 C CA . THR A 1 225 ? 53.183 70.454 24.938 1.00 10.47 222 THR A CA 1
ATOM 1726 C C . THR A 1 225 ? 51.791 70.482 24.343 1.00 9.95 222 THR A C 1
ATOM 1727 O O . THR A 1 225 ? 50.959 69.635 24.728 1.00 9.42 222 THR A O 1
ATOM 1731 N N . TRP A 1 226 ? 51.552 71.303 23.351 1.00 10.02 223 TRP A N 1
ATOM 1732 C CA . TRP A 1 226 ? 50.273 71.263 22.578 1.00 9.60 223 TRP A CA 1
ATOM 1733 C C . TRP A 1 226 ? 50.535 71.700 21.164 1.00 9.45 223 TRP A C 1
ATOM 1734 O O . TRP A 1 226 ? 50.342 72.861 20.813 1.00 9.89 223 TRP A O 1
ATOM 1745 N N . PRO A 1 227 ? 50.952 70.754 20.310 1.00 8.87 224 PRO A N 1
ATOM 1746 C CA . PRO A 1 227 ? 51.135 71.041 18.900 1.00 8.90 224 PRO A CA 1
ATOM 1747 C C . PRO A 1 227 ? 49.868 70.809 18.088 1.00 8.61 224 PRO A C 1
ATOM 1748 O O . PRO A 1 227 ? 49.921 70.662 16.845 1.00 8.56 224 PRO A O 1
ATOM 1752 N N . PHE A 1 228 ? 48.732 70.782 18.756 1.00 8.68 225 PHE A N 1
ATOM 1753 C CA . PHE A 1 228 ? 47.517 70.196 18.171 1.00 8.31 225 PHE A CA 1
ATOM 1754 C C . PHE A 1 228 ? 46.546 71.299 17.812 1.00 9.05 225 PHE A C 1
ATOM 1755 O O . PHE A 1 228 ? 45.359 71.055 17.906 1.00 9.11 225 PHE A O 1
ATOM 1763 N N . ASP A 1 229 ? 47.037 72.460 17.389 1.00 10.05 226 ASP A N 1
ATOM 1764 C CA . ASP A 1 229 ? 46.163 73.518 16.825 1.00 10.85 226 ASP A CA 1
ATOM 1765 C C . ASP A 1 229 ? 46.552 73.686 15.359 1.00 10.94 226 ASP A C 1
ATOM 1766 O O . ASP A 1 229 ? 46.713 74.835 14.894 1.00 11.98 226 ASP A O 1
ATOM 1771 N N . SER A 1 230 ? 46.708 72.552 14.680 1.00 10.17 227 SER A N 1
ATOM 1772 C CA A SER A 1 230 ? 46.944 72.512 13.227 0.75 10.23 227 SER A CA 1
ATOM 1773 C CA B SER A 1 230 ? 47.145 72.422 13.268 0.25 10.14 227 SER A CA 1
ATOM 1774 C C . SER A 1 230 ? 46.518 71.147 12.716 1.00 9.44 227 SER A C 1
ATOM 1775 O O . SER A 1 230 ? 46.304 70.239 13.495 1.00 8.87 227 SER A O 1
ATOM 1780 N N . PRO A 1 231 ? 46.272 71.033 11.402 1.00 9.38 228 PRO A N 1
ATOM 1781 C CA . PRO A 1 231 ? 45.641 69.850 10.871 1.00 8.69 228 PRO A CA 1
ATOM 1782 C C . PRO A 1 231 ? 46.506 68.590 10.964 1.00 8.00 228 PRO A C 1
ATOM 1783 O O . PRO A 1 231 ? 47.726 68.662 10.893 1.00 8.17 228 PRO A O 1
ATOM 1787 N N . GLN A 1 232 ? 45.845 67.467 11.163 1.00 7.25 229 GLN A N 1
ATOM 1788 C CA . GLN A 1 232 ? 46.451 66.125 11.193 1.00 6.59 229 GLN A CA 1
ATOM 1789 C C . GLN A 1 232 ? 45.817 65.270 10.088 1.00 6.38 229 GLN A C 1
ATOM 1790 O O . GLN A 1 232 ? 44.650 65.504 9.760 1.00 6.23 229 GLN A O 1
ATOM 1796 N N . TYR A 1 233 ? 46.605 64.392 9.489 1.00 6.16 230 TYR A N 1
ATOM 1797 C CA . TYR A 1 233 ? 46.099 63.360 8.558 1.00 6.05 230 TYR A CA 1
ATOM 1798 C C . TYR A 1 233 ? 46.111 62.030 9.280 1.00 5.53 230 TYR A C 1
ATOM 1799 O O . TYR A 1 233 ? 46.735 61.846 10.309 1.00 5.05 230 TYR A O 1
ATOM 1808 N N . LEU A 1 234 ? 45.408 61.094 8.685 1.00 5.50 231 LEU A N 1
ATOM 1809 C CA . LEU A 1 234 ? 45.097 59.780 9.274 1.00 5.35 231 LEU A CA 1
ATOM 1810 C C . LEU A 1 234 ? 45.983 58.758 8.567 1.00 5.03 231 LEU A C 1
ATOM 1811 O O . LEU A 1 234 ? 46.291 58.870 7.378 1.00 5.41 231 LEU A O 1
ATOM 1816 N N . ILE A 1 235 ? 46.389 57.788 9.372 1.00 4.83 232 ILE A N 1
ATOM 1817 C CA . ILE A 1 235 ? 47.288 56.704 8.979 1.00 4.71 232 ILE A CA 1
ATOM 1818 C C . ILE A 1 235 ? 46.681 55.393 9.452 1.00 4.43 232 ILE A C 1
ATOM 1819 O O . ILE A 1 235 ? 46.273 55.306 10.620 1.00 4.47 232 ILE A O 1
ATOM 1824 N N . LEU A 1 236 ? 46.734 54.374 8.619 1.00 4.24 233 LEU A N 1
ATOM 1825 C CA . LEU A 1 236 ? 46.328 53.014 8.968 1.00 4.01 233 LEU A CA 1
ATOM 1826 C C . LEU A 1 236 ? 47.434 52.082 8.558 1.00 4.03 233 LEU A C 1
ATOM 1827 O O . LEU A 1 236 ? 47.905 52.174 7.411 1.00 4.34 233 LEU A O 1
ATOM 1832 N N . ASN A 1 237 ? 47.896 51.229 9.440 1.00 4.06 234 ASN A N 1
ATOM 1833 C CA . ASN A 1 237 ? 48.951 50.299 9.029 1.00 4.00 234 ASN A CA 1
ATOM 1834 C C . ASN A 1 237 ? 48.935 49.089 9.928 1.00 3.98 234 ASN A C 1
ATOM 1835 O O . ASN A 1 237 ? 48.341 49.105 11.019 1.00 3.74 234 ASN A O 1
ATOM 1840 N N . VAL A 1 238 ? 49.642 48.064 9.524 1.00 3.89 235 VAL A N 1
ATOM 1841 C CA . VAL A 1 238 ? 49.967 47.022 10.483 1.00 3.98 235 VAL A CA 1
ATOM 1842 C C . VAL A 1 238 ? 51.489 46.881 10.433 1.00 4.09 235 VAL A C 1
ATOM 1843 O O . VAL A 1 238 ? 52.034 46.363 9.424 1.00 4.23 235 VAL A O 1
ATOM 1847 N N . ALA A 1 239 ? 52.167 47.326 11.480 1.00 3.96 236 ALA A N 1
ATOM 1848 C CA . ALA A 1 239 ? 53.603 47.068 11.612 1.00 4.24 236 ALA A CA 1
ATOM 1849 C C . ALA A 1 239 ? 53.832 45.642 12.122 1.00 4.55 236 ALA A C 1
ATOM 1850 O O . ALA A 1 239 ? 52.924 44.917 12.656 1.00 4.52 236 ALA A O 1
ATOM 1852 N N . ILE A 1 240 ? 55.066 45.241 11.966 1.00 4.78 237 ILE A N 1
ATOM 1853 C CA . ILE A 1 240 ? 55.536 43.906 12.427 1.00 5.29 237 ILE A CA 1
ATOM 1854 C C . ILE A 1 240 ? 56.854 44.095 13.167 1.00 5.73 237 ILE A C 1
ATOM 1855 O O . ILE A 1 240 ? 57.725 44.843 12.680 1.00 5.93 237 ILE A O 1
ATOM 1860 N N . GLY A 1 241 ? 56.982 43.452 14.320 1.00 6.10 238 GLY A N 1
ATOM 1861 C CA . GLY A 1 241 ? 58.147 43.670 15.173 1.00 6.63 238 GLY A CA 1
ATOM 1862 C C . GLY A 1 241 ? 58.067 44.939 15.975 1.00 6.65 238 GLY A C 1
ATOM 1863 O O . GLY A 1 241 ? 56.986 45.422 16.280 1.00 6.28 238 GLY A O 1
ATOM 1864 N N . GLY A 1 242 ? 59.233 45.447 16.293 1.00 7.26 239 GLY A N 1
ATOM 1865 C CA . GLY A 1 242 ? 59.399 46.486 17.297 1.00 7.47 239 GLY A CA 1
ATOM 1866 C C . GLY A 1 242 ? 58.519 46.149 18.489 1.00 7.64 239 GLY A C 1
ATOM 1867 O O . GLY A 1 242 ? 58.606 45.019 19.037 1.00 8.24 239 GLY A O 1
ATOM 1868 N N . TRP A 1 243 ? 57.671 47.077 18.879 1.00 7.45 240 TRP A N 1
ATOM 1869 C CA . TRP A 1 243 ? 56.834 46.868 20.094 1.00 7.67 240 TRP A CA 1
ATOM 1870 C C . TRP A 1 243 ? 55.993 45.603 19.890 1.00 7.68 240 TRP A C 1
ATOM 1871 O O . TRP A 1 243 ? 55.765 44.912 20.844 1.00 8.28 240 TRP A O 1
ATOM 1882 N N . GLY A 1 244 ? 55.551 45.343 18.656 1.00 7.18 241 GLY A N 1
ATOM 1883 C CA . GLY A 1 244 ? 54.723 44.152 18.408 1.00 7.24 241 GLY A CA 1
ATOM 1884 C C . GLY A 1 244 ? 55.513 42.852 18.585 1.00 8.00 241 GLY A C 1
ATOM 1885 O O . GLY A 1 244 ? 54.847 41.827 18.758 1.00 8.07 241 GLY A O 1
ATOM 1886 N N . GLY A 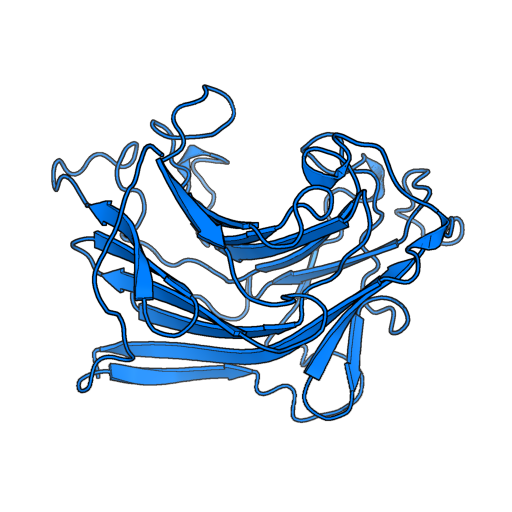1 245 ? 56.846 42.903 18.511 1.00 8.54 242 GLY A N 1
ATOM 1887 C CA . GLY A 1 245 ? 57.748 41.746 18.506 1.00 9.63 242 GLY A CA 1
ATOM 1888 C C . GLY A 1 245 ? 58.368 41.463 19.861 1.00 10.97 242 GLY A C 1
ATOM 1889 O O . GLY A 1 245 ? 59.299 40.611 19.908 1.00 11.57 242 GLY A O 1
ATOM 1890 N N . GLN A 1 246 ? 57.855 42.063 20.942 1.00 11.95 243 GLN A N 1
ATOM 1891 C CA . GLN A 1 246 ? 58.466 41.862 22.281 1.00 14.15 243 GLN A CA 1
ATOM 1892 C C . GLN A 1 246 ? 58.517 40.394 22.669 1.00 14.53 243 GLN A C 1
ATOM 1893 O O . GLN A 1 246 ? 59.478 39.989 23.342 1.00 15.73 243 GLN A O 1
ATOM 1899 N N . GLN A 1 247 ? 57.532 39.601 22.237 1.00 14.00 244 GLN A N 1
ATOM 1900 C CA . GLN A 1 247 ? 57.519 38.142 22.530 1.00 14.54 244 GLN A CA 1
ATOM 1901 C C . GLN A 1 247 ? 57.733 37.332 21.263 1.00 14.01 244 GLN A C 1
ATOM 1902 O O . GLN A 1 247 ? 57.273 36.166 21.208 1.00 14.79 244 GLN A O 1
ATOM 1908 N N . GLY A 1 248 ? 58.453 37.926 20.319 1.00 13.13 245 GLY A N 1
ATOM 1909 C CA . GLY A 1 248 ? 58.804 37.308 19.033 1.00 12.64 245 GLY A CA 1
ATOM 1910 C C . GLY A 1 248 ? 57.723 37.472 17.997 1.00 11.63 245 GLY A C 1
ATOM 1911 O O . GLY A 1 248 ? 56.701 38.140 18.258 1.00 10.65 245 GLY A O 1
ATOM 1912 N N . VAL A 1 249 ? 58.068 37.026 16.793 1.00 11.55 246 VAL A N 1
ATOM 1913 C CA . VAL A 1 249 ? 57.186 37.076 15.612 1.00 10.98 246 VAL A CA 1
ATOM 1914 C C . VAL A 1 249 ? 56.819 35.632 15.280 1.00 11.63 246 VAL A C 1
ATOM 1915 O O . VAL A 1 249 ? 57.703 34.862 14.892 1.00 12.63 246 VAL A O 1
ATOM 1919 N N . ASP A 1 250 ? 55.571 35.290 15.485 1.00 11.49 247 ASP A N 1
ATOM 1920 C CA . ASP A 1 250 ? 55.016 33.926 15.337 1.00 12.37 247 ASP A CA 1
ATOM 1921 C C . ASP A 1 250 ? 54.741 33.699 13.857 1.00 11.84 247 ASP A C 1
ATOM 1922 O O . ASP A 1 250 ? 53.730 34.192 13.350 1.00 11.03 247 ASP A O 1
ATOM 1927 N N . ALA A 1 251 ? 55.537 32.875 13.238 1.00 12.05 248 ALA A N 1
ATOM 1928 C CA . ALA A 1 251 ? 55.347 32.503 11.827 1.00 11.83 248 ALA A CA 1
ATOM 1929 C C . ALA A 1 251 ? 53.966 31.883 11.615 1.00 11.64 248 ALA A C 1
ATOM 1930 O O . ALA A 1 251 ? 53.385 32.119 10.556 1.00 11.21 248 ALA A O 1
ATOM 1932 N N . ALA A 1 252 ? 53.409 31.187 12.592 1.00 11.98 249 ALA A N 1
ATOM 1933 C CA . ALA A 1 252 ? 52.079 30.549 12.431 1.00 12.39 249 ALA A CA 1
ATOM 1934 C C . ALA A 1 252 ? 50.953 31.573 12.341 1.00 11.55 249 ALA A C 1
ATOM 1935 O O . ALA A 1 252 ? 49.867 31.183 11.945 1.00 12.33 249 ALA A O 1
ATOM 1937 N N . ALA A 1 253 ? 51.157 32.798 12.737 1.00 10.86 250 ALA A N 1
ATOM 1938 C CA . ALA A 1 253 ? 50.071 33.784 12.768 1.00 9.97 250 ALA A CA 1
ATOM 1939 C C . ALA A 1 253 ? 49.836 34.369 11.377 1.00 9.23 250 ALA A C 1
ATOM 1940 O O . ALA A 1 253 ? 48.886 35.123 11.187 1.00 9.07 250 ALA A O 1
ATOM 1942 N N . PHE A 1 254 ? 50.738 34.141 10.427 1.00 9.00 251 PHE A N 1
ATOM 1943 C CA . PHE A 1 254 ? 50.598 34.839 9.125 1.00 8.28 251 PHE A CA 1
ATOM 1944 C C . PHE A 1 254 ? 49.808 33.960 8.170 1.00 8.64 251 PHE A C 1
ATOM 1945 O O . PHE A 1 254 ? 49.927 32.747 8.195 1.00 9.48 251 PHE A O 1
ATOM 1953 N N . PRO A 1 255 ? 48.997 34.515 7.269 1.00 8.22 252 PRO A N 1
ATOM 1954 C CA . PRO A 1 255 ? 48.770 35.947 7.205 1.00 7.55 252 PRO A CA 1
ATOM 1955 C C . PRO A 1 255 ? 47.786 36.469 8.239 1.00 7.32 252 PRO A C 1
ATOM 1956 O O . PRO A 1 255 ? 46.921 35.770 8.607 1.00 7.74 252 PRO A O 1
ATOM 1960 N N . SER A 1 256 ? 47.970 37.687 8.669 1.00 6.78 253 SER A N 1
ATOM 1961 C CA . SER A 1 256 ? 47.102 38.307 9.672 1.00 6.60 253 SER A CA 1
ATOM 1962 C C . SER A 1 256 ? 46.542 39.599 9.094 1.00 6.32 253 SER A C 1
ATOM 1963 O O . SER A 1 256 ? 47.240 40.294 8.399 1.00 6.16 253 SER A O 1
ATOM 1966 N N . LYS A 1 257 ? 45.296 39.938 9.408 1.00 6.71 254 LYS A N 1
ATOM 1967 C CA . LYS A 1 257 ? 44.723 41.129 8.772 1.00 6.69 254 LYS A CA 1
ATOM 1968 C C . LYS A 1 257 ? 43.981 42.008 9.748 1.00 6.51 254 LYS A C 1
ATOM 1969 O O . LYS A 1 257 ? 43.305 41.461 10.700 1.00 6.49 254 LYS A O 1
ATOM 1975 N N . MET A 1 258 ? 44.086 43.286 9.485 1.00 5.96 255 MET A N 1
ATOM 1976 C CA . MET A 1 258 ? 43.187 44.291 10.108 1.00 5.88 255 MET A CA 1
ATOM 1977 C C . MET A 1 258 ? 42.094 44.619 9.109 1.00 6.13 255 MET A C 1
ATOM 1978 O O . MET A 1 258 ? 42.432 44.867 7.927 1.00 5.51 255 MET A O 1
ATOM 1983 N N . GLU A 1 259 ? 40.843 44.602 9.556 1.00 6.19 256 GLU A N 1
ATOM 1984 C CA . GLU A 1 259 ? 39.744 44.989 8.685 1.00 7.00 256 GLU A CA 1
ATOM 1985 C C . GLU A 1 259 ? 39.125 46.232 9.237 1.00 6.44 256 GLU A C 1
ATOM 1986 O O . GLU A 1 259 ? 38.811 46.280 10.442 1.00 6.61 256 GLU A O 1
ATOM 1992 N N . VAL A 1 260 ? 38.943 47.197 8.368 1.00 5.80 257 VAL A N 1
ATOM 1993 C CA . VAL A 1 260 ? 38.405 48.491 8.767 1.00 5.54 257 VAL A CA 1
ATOM 1994 C C . VAL A 1 260 ? 37.093 48.700 8.022 1.00 5.71 257 VAL A C 1
ATOM 1995 O O . VAL A 1 260 ? 37.056 48.810 6.779 1.00 5.79 257 VAL A O 1
ATOM 1999 N N . ASP A 1 261 ? 36.014 48.759 8.778 1.00 5.81 258 ASP A N 1
ATOM 2000 C CA . ASP A 1 261 ? 34.670 48.880 8.189 1.00 6.17 258 ASP A CA 1
ATOM 2001 C C . ASP A 1 261 ? 34.479 50.313 7.692 1.00 6.13 258 ASP A C 1
ATOM 2002 O O . ASP A 1 261 ? 33.971 50.523 6.599 1.00 6.30 258 ASP A O 1
ATOM 2007 N N . TYR A 1 262 ? 34.955 51.273 8.466 1.00 5.77 259 TYR A N 1
ATOM 2008 C CA . TYR A 1 262 ? 34.856 52.674 8.034 1.00 5.93 259 TYR A CA 1
ATOM 2009 C C . TYR A 1 262 ? 35.787 53.547 8.851 1.00 5.34 259 TYR A C 1
ATOM 2010 O O . TYR A 1 262 ? 36.164 53.227 9.972 1.00 5.10 259 TYR A O 1
ATOM 2019 N N . VAL A 1 263 ? 36.056 54.676 8.248 1.00 5.27 260 VAL A N 1
ATOM 2020 C CA . VAL A 1 263 ? 36.657 55.840 8.921 1.00 5.05 260 VAL A CA 1
ATOM 2021 C C . VAL A 1 263 ? 35.686 56.987 8.748 1.00 5.44 260 VAL A C 1
ATOM 2022 O O . VAL A 1 263 ? 35.336 57.280 7.645 1.00 5.80 260 VAL A O 1
ATOM 2026 N N . ARG A 1 264 ? 35.253 57.619 9.806 1.00 5.43 261 ARG A N 1
ATOM 2027 C CA . ARG A 1 264 ? 34.320 58.753 9.704 1.00 5.88 261 ARG A CA 1
ATOM 2028 C C . ARG A 1 264 ? 34.908 59.864 10.507 1.00 5.89 261 ARG A C 1
ATOM 2029 O O . ARG A 1 264 ? 35.315 59.574 11.643 1.00 5.58 261 ARG A O 1
ATOM 2037 N N . VAL A 1 265 ? 35.004 61.034 9.886 1.00 6.27 262 VAL A N 1
ATOM 2038 C CA . VAL A 1 265 ? 35.477 62.268 10.572 1.00 6.46 262 VAL A CA 1
ATOM 2039 C C . VAL A 1 265 ? 34.340 63.273 10.651 1.00 7.25 262 VAL A C 1
ATOM 2040 O O . VAL A 1 265 ? 33.713 63.622 9.614 1.00 7.69 262 VAL A O 1
ATOM 2044 N N . TYR A 1 266 ? 34.185 63.820 11.844 1.00 7.53 263 TYR A N 1
ATOM 2045 C CA . TYR A 1 266 ? 33.134 64.814 12.123 1.00 8.36 263 TYR A CA 1
ATOM 2046 C C . TYR A 1 266 ? 33.773 66.093 12.642 1.00 8.77 263 TYR A C 1
ATOM 2047 O O . TYR A 1 266 ? 34.772 65.990 13.337 1.00 8.39 263 TYR A O 1
ATOM 2056 N N . GLN A 1 267 ? 33.168 67.245 12.345 1.00 9.89 264 GLN A N 1
ATOM 2057 C CA . GLN A 1 267 ? 33.687 68.539 12.828 1.00 10.56 264 GLN A CA 1
ATOM 2058 C C . GLN A 1 267 ? 32.505 69.441 13.100 1.00 11.90 264 GLN A C 1
ATOM 2059 O O . GLN A 1 267 ? 31.435 69.135 12.536 1.00 12.41 264 GLN A O 1
ATOM 2065 N N . LYS A 1 268 ? 32.706 70.418 13.987 1.00 12.98 265 LYS A N 1
ATOM 2066 C CA . LYS A 1 268 ? 31.720 71.473 14.387 1.00 14.66 265 LYS A CA 1
ATOM 2067 C C . LYS A 1 268 ? 30.988 71.893 13.137 1.00 16.12 265 LYS A C 1
ATOM 2068 O O . LYS A 1 268 ? 31.639 72.324 12.179 1.00 16.58 265 LYS A O 1
ATOM 2070 N N . ARG A 1 269 ? 29.665 71.781 13.163 1.00 17.80 266 ARG A N 1
ATOM 2071 C CA . ARG A 1 269 ? 28.808 72.246 12.047 1.00 19.34 266 ARG A CA 1
ATOM 2072 C C . ARG A 1 269 ? 28.796 73.771 12.127 1.00 20.95 266 ARG A C 1
ATOM 2073 O O . ARG A 1 269 ? 28.818 74.474 11.130 1.00 22.48 266 ARG A O 1
#

Sequence (260 aa):
VTAPGNEPMAIPSDYKLVWADEFNTPGAPDAKKKWRYDTSRNKEGWYNNELQYYAAGRPENVRVENGNLVIETRKKERLTSSMMADYGGQEYSSGKLFTQGLADWQYGYVEVRAKLACGKGMWPAIWMMMASDGSTGWPALGSSIDIMEMVAWDPTTIHGTIHTKAYNHVIHTQKGSRTTAADPCGQFHTYSLDWTKDRMLIGVDGHAYMRFDNDHKGNHDTWPFDSSPQYLILNVAIGGWGGQQGVDAAAFPSKMEVDYVRVYQKR

Solvent-accessible surface area: 10702 Å² total; per-residue (Å²): 98,79,4,88,16,126,53,111,11,69,67,31,113,90,28,41,86,68,34,19,8,54,3,119,101,96,38,82,9,62,75,167,53,4,121,64,15,54,74,82,0,93,103,26,22,137,65,132,26,73,0,5,5,2,46,59,39,85,65,0,3,34,6,74,142,27,22,0,4,0,6,0,68,105,47,147,21,97,106,64,109,39,38,30,50,14,70,14,0,0,0,22,0,17,0,76,63,53,19,59,14,64,58,1,4,2,23,0,82,0,46,1,0,40,16,74,0,0,24,0,5,0,47,0,33,3,51,92,38,98,77,32,102,31,14,9,0,1,0,9,0,0,14,0,0,6,67,42,45,60,11,0,24,0,13,0,14,0,64,32,49,3,78,92,95,151,52,55,44,9,12,136,43,89,14,64,84,3,31,42,76,49,14,30,0,2,0,10,1,33,64,73,42,0,3,0,0,11,80,36,77,0,10,0,75,12,68,15,64,121,125,81,64,80,51,20,13,2,0,75,34,47,0,13,0,1,0,9,0,3,0,2,26,78,0,21,116,100,36,42,61,53,92,27,25,85,10,89,0,30,0,35,19,0,63,0,23,43,75,196